Protein AF-A0A2V8T6D3-F1 (afdb_monomer)

Structure (mmCIF, N/CA/C/O backbone):
data_AF-A0A2V8T6D3-F1
#
_entry.id   AF-A0A2V8T6D3-F1
#
loop_
_atom_site.group_PDB
_atom_site.id
_atom_site.type_symbol
_atom_site.label_atom_id
_atom_site.label_alt_id
_atom_site.label_comp_id
_atom_site.label_asym_id
_atom_site.label_entity_id
_atom_site.label_seq_id
_atom_site.pdbx_PDB_ins_code
_atom_site.Cartn_x
_atom_site.Cartn_y
_atom_site.Cartn_z
_atom_site.occupancy
_atom_site.B_iso_or_equiv
_atom_site.auth_seq_id
_atom_site.auth_comp_id
_atom_site.auth_asym_id
_atom_site.auth_atom_id
_atom_site.pdbx_PDB_model_num
ATOM 1 N N . PRO A 1 1 ? 21.127 -6.370 1.310 1.00 29.52 1 PRO A N 1
ATOM 2 C CA . PRO A 1 1 ? 20.924 -7.030 -0.003 1.00 29.52 1 PRO A CA 1
ATOM 3 C C . PRO A 1 1 ? 19.825 -6.309 -0.793 1.00 29.52 1 PRO A C 1
ATOM 5 O O . PRO A 1 1 ? 18.660 -6.384 -0.420 1.00 29.52 1 PRO A O 1
ATOM 8 N N . VAL A 1 2 ? 20.203 -5.552 -1.825 1.00 29.48 2 VAL A N 1
ATOM 9 C CA . VAL A 1 2 ? 19.238 -4.958 -2.761 1.00 29.48 2 VAL A CA 1
ATOM 10 C C . VAL A 1 2 ? 18.738 -6.100 -3.640 1.00 29.48 2 VAL A C 1
ATOM 12 O O . VAL A 1 2 ? 19.538 -6.748 -4.308 1.00 29.48 2 VAL A O 1
ATOM 15 N N . ALA A 1 3 ? 17.448 -6.420 -3.569 1.00 29.08 3 ALA A N 1
ATOM 16 C CA . ALA A 1 3 ? 16.859 -7.413 -4.454 1.00 29.08 3 ALA A CA 1
ATOM 17 C C . ALA A 1 3 ? 16.911 -6.871 -5.891 1.00 29.08 3 ALA A C 1
ATOM 19 O O . ALA A 1 3 ? 16.265 -5.870 -6.199 1.00 29.08 3 ALA A O 1
ATOM 20 N N . GLU A 1 4 ? 17.691 -7.504 -6.769 1.00 32.41 4 GLU A N 1
ATOM 21 C CA . GLU A 1 4 ? 17.620 -7.236 -8.205 1.00 32.41 4 GLU A CA 1
ATOM 22 C C . GLU A 1 4 ? 16.311 -7.820 -8.739 1.00 32.41 4 GLU A C 1
ATOM 24 O O . GLU A 1 4 ? 16.164 -9.020 -8.971 1.00 32.41 4 GLU A O 1
ATOM 29 N N . VAL A 1 5 ? 15.317 -6.954 -8.884 1.00 42.38 5 VAL A N 1
ATOM 30 C CA . VAL A 1 5 ? 14.036 -7.295 -9.488 1.00 42.38 5 VAL A CA 1
ATOM 31 C C . VAL A 1 5 ? 14.232 -7.435 -11.006 1.00 42.38 5 VAL A C 1
ATOM 33 O O . VAL A 1 5 ? 14.592 -6.447 -11.649 1.00 42.38 5 VAL A O 1
ATOM 36 N N . PRO A 1 6 ? 13.955 -8.597 -11.637 1.00 50.50 6 PRO A N 1
ATOM 37 C CA . PRO A 1 6 ? 13.854 -8.691 -13.090 1.00 50.50 6 PRO A CA 1
ATOM 38 C C . PRO A 1 6 ? 12.838 -7.687 -13.648 1.00 50.50 6 PRO A C 1
ATOM 40 O O . PRO A 1 6 ? 11.619 -7.859 -13.591 1.00 50.50 6 PRO A O 1
ATOM 43 N N . ALA A 1 7 ? 13.383 -6.631 -14.235 1.00 54.69 7 ALA A N 1
ATOM 44 C CA . ALA A 1 7 ? 12.675 -5.455 -14.712 1.00 54.69 7 ALA A CA 1
ATOM 45 C C . ALA A 1 7 ? 11.700 -5.698 -15.878 1.00 54.69 7 ALA A C 1
ATOM 47 O O . ALA A 1 7 ? 10.865 -4.843 -16.173 1.00 54.69 7 ALA A O 1
ATOM 48 N N . SER A 1 8 ? 11.748 -6.872 -16.514 1.00 61.44 8 SER A N 1
ATOM 49 C CA . SER A 1 8 ? 10.799 -7.259 -17.568 1.00 61.44 8 SER A CA 1
ATOM 50 C C . SER A 1 8 ? 9.347 -7.337 -17.083 1.00 61.44 8 SER A C 1
ATOM 52 O O . SER A 1 8 ? 8.432 -7.386 -17.899 1.00 61.44 8 SER A O 1
ATOM 54 N N . LYS A 1 9 ? 9.116 -7.342 -15.763 1.00 72.00 9 LYS A N 1
ATOM 55 C CA . LYS A 1 9 ? 7.776 -7.279 -15.163 1.00 72.00 9 LYS A CA 1
ATOM 56 C C . LYS A 1 9 ? 7.204 -5.868 -15.065 1.00 72.00 9 LYS A C 1
ATOM 58 O O . LYS A 1 9 ? 5.989 -5.740 -14.954 1.00 72.00 9 LYS A O 1
ATOM 63 N N . PHE A 1 10 ? 8.049 -4.841 -15.099 1.00 83.19 10 PHE A N 1
ATOM 64 C CA . PHE A 1 10 ? 7.633 -3.460 -14.869 1.00 83.19 10 PHE A CA 1
ATOM 65 C C . PHE A 1 10 ? 7.746 -2.578 -16.103 1.00 83.19 10 PHE A C 1
ATOM 67 O O . PHE A 1 10 ? 6.985 -1.623 -16.229 1.00 83.19 10 PHE A O 1
ATOM 74 N N . PHE A 1 11 ? 8.670 -2.882 -17.013 1.00 88.00 11 PHE A N 1
ATOM 75 C CA . PHE A 1 11 ? 8.879 -2.086 -18.213 1.00 88.00 11 PHE A CA 1
ATOM 76 C C . PHE A 1 11 ? 8.341 -2.801 -19.446 1.00 88.00 11 PHE A C 1
ATOM 78 O O . PHE A 1 11 ? 8.673 -3.957 -19.706 1.00 88.00 11 PHE A O 1
ATOM 85 N N . VAL A 1 12 ? 7.543 -2.081 -20.230 1.00 89.56 12 VAL A N 1
ATOM 86 C CA . VAL A 1 12 ? 7.048 -2.525 -21.535 1.00 89.56 12 VAL A CA 1
ATOM 87 C C . VAL A 1 12 ? 7.575 -1.575 -22.602 1.00 89.56 12 VAL A C 1
ATOM 89 O O . VAL A 1 12 ? 7.513 -0.354 -22.443 1.00 89.56 12 VAL A O 1
ATOM 92 N N . LEU A 1 13 ? 8.110 -2.142 -23.680 1.00 90.94 13 LEU A N 1
ATOM 93 C CA . LEU A 1 13 ? 8.693 -1.404 -24.793 1.00 90.94 13 LEU A CA 1
ATOM 94 C C . LEU A 1 13 ? 7.698 -1.333 -25.954 1.00 90.94 13 LEU A C 1
ATOM 96 O O . LEU A 1 13 ? 7.011 -2.307 -26.254 1.00 90.94 13 LEU A O 1
ATOM 100 N N . PHE A 1 14 ? 7.640 -0.184 -26.615 1.00 93.19 14 PHE A N 1
ATOM 101 C CA . PHE A 1 14 ? 6.788 0.067 -27.769 1.00 93.19 14 PHE A CA 1
ATOM 102 C C . PHE A 1 14 ? 7.591 0.724 -28.891 1.00 93.19 14 PHE A C 1
ATOM 104 O O . PHE A 1 14 ? 8.437 1.584 -28.639 1.00 93.19 14 PHE A O 1
ATOM 111 N N . LEU A 1 15 ? 7.277 0.360 -30.130 1.00 93.06 15 LEU A N 1
ATOM 112 C CA . LEU A 1 15 ? 7.608 1.143 -31.314 1.00 93.06 15 LEU A CA 1
ATOM 113 C C . LEU A 1 15 ? 6.609 2.290 -31.439 1.00 93.06 15 LEU A C 1
ATOM 115 O O . LEU A 1 15 ? 5.403 2.077 -31.299 1.00 93.06 15 LEU A O 1
ATOM 119 N N . VAL A 1 16 ? 7.119 3.491 -31.706 1.00 94.38 16 VAL A N 1
ATOM 120 C CA . VAL A 1 16 ? 6.291 4.643 -32.065 1.00 94.38 16 VAL A CA 1
ATOM 121 C C . VAL A 1 16 ? 6.187 4.684 -33.584 1.00 94.38 16 VAL A C 1
ATOM 123 O O . VAL A 1 16 ? 7.193 4.848 -34.280 1.00 94.38 16 VAL A O 1
ATOM 126 N N . ASN A 1 17 ? 4.975 4.486 -34.089 1.00 91.81 17 ASN A N 1
ATOM 127 C CA . ASN A 1 17 ? 4.677 4.545 -35.514 1.00 91.81 17 ASN A CA 1
ATOM 128 C C . ASN A 1 17 ? 4.583 6.005 -35.990 1.00 91.81 17 ASN A C 1
ATOM 130 O O . ASN A 1 17 ? 4.495 6.937 -35.189 1.00 91.81 17 ASN A O 1
ATOM 134 N N . SER A 1 18 ? 4.585 6.221 -37.307 1.00 91.31 18 SER A N 1
ATOM 135 C CA . SER A 1 18 ? 4.494 7.566 -37.901 1.00 91.31 18 SER A CA 1
ATOM 136 C C . SER A 1 18 ? 3.198 8.305 -37.549 1.00 91.31 18 SER A C 1
ATOM 138 O O . SER A 1 18 ? 3.190 9.532 -37.495 1.00 91.31 18 SER A O 1
ATOM 140 N N . ASP A 1 19 ? 2.125 7.568 -37.264 1.00 93.56 19 ASP A N 1
ATOM 141 C CA . ASP A 1 19 ? 0.825 8.074 -36.810 1.00 93.56 19 ASP A CA 1
ATOM 142 C C . ASP A 1 19 ? 0.744 8.283 -35.283 1.00 93.56 19 ASP A C 1
ATOM 144 O O . ASP A 1 19 ? -0.336 8.530 -34.753 1.00 93.56 19 ASP A O 1
ATOM 148 N N . GLN A 1 20 ? 1.876 8.182 -34.572 1.00 92.75 20 GLN A N 1
ATOM 149 C CA . GLN A 1 20 ? 1.988 8.236 -33.106 1.00 92.75 20 GLN A CA 1
ATOM 150 C C . GLN A 1 20 ? 1.331 7.062 -32.363 1.00 92.75 20 GLN A C 1
ATOM 152 O O . GLN A 1 20 ? 1.301 7.054 -31.128 1.00 92.75 20 GLN A O 1
ATOM 157 N N . SER A 1 21 ? 0.836 6.041 -33.068 1.00 95.38 21 SER A N 1
ATOM 158 C CA . SER A 1 21 ? 0.361 4.822 -32.418 1.00 95.38 21 SER A CA 1
ATOM 159 C C . SER A 1 21 ? 1.527 4.016 -31.834 1.00 95.38 21 SER A C 1
ATOM 161 O O . SER A 1 21 ? 2.678 4.113 -32.273 1.00 95.38 21 SER A O 1
ATOM 163 N N . LEU A 1 22 ? 1.226 3.222 -30.804 1.00 93.75 22 LEU A N 1
ATOM 164 C CA . LEU A 1 22 ? 2.207 2.406 -30.097 1.00 93.75 22 LEU A CA 1
ATOM 165 C C . LEU A 1 22 ? 2.011 0.929 -30.431 1.00 93.75 22 LEU A C 1
ATOM 167 O O . LEU A 1 22 ? 0.984 0.346 -30.083 1.00 93.75 22 LEU A O 1
ATOM 171 N N . ALA A 1 23 ? 3.022 0.309 -31.037 1.00 93.12 23 ALA A N 1
ATOM 172 C CA . ALA A 1 23 ? 3.058 -1.133 -31.270 1.00 93.12 23 ALA A CA 1
ATOM 173 C C . ALA A 1 23 ? 3.965 -1.810 -30.234 1.00 93.12 23 ALA A C 1
ATOM 175 O O . ALA A 1 23 ? 5.127 -1.437 -30.086 1.00 93.12 23 ALA A O 1
ATOM 176 N N . GLY A 1 24 ? 3.443 -2.789 -29.491 1.00 89.25 24 GLY A N 1
ATOM 177 C CA . GLY A 1 24 ? 4.208 -3.486 -28.452 1.00 89.25 24 GLY A CA 1
ATOM 178 C C . GLY A 1 24 ? 5.412 -4.235 -29.025 1.00 89.25 24 GLY A C 1
ATOM 179 O O . GLY A 1 24 ? 5.282 -4.959 -30.011 1.00 89.25 24 GLY A O 1
ATOM 180 N N . LEU A 1 25 ? 6.576 -4.080 -28.393 1.00 88.44 25 LEU A N 1
ATOM 181 C CA . LEU A 1 25 ? 7.805 -4.775 -28.756 1.00 88.44 25 LEU A CA 1
ATOM 182 C C . LEU A 1 25 ? 8.154 -5.810 -27.684 1.00 88.44 25 LEU A C 1
ATOM 184 O O . LEU A 1 25 ? 8.465 -5.471 -26.541 1.00 88.44 25 LEU A O 1
ATOM 188 N N . ASN A 1 26 ? 8.114 -7.084 -28.065 1.00 86.62 26 ASN A N 1
ATOM 189 C CA . ASN A 1 26 ? 8.476 -8.182 -27.175 1.00 86.62 26 ASN A CA 1
ATOM 190 C C . ASN A 1 26 ? 9.998 -8.283 -27.010 1.00 86.62 26 ASN A C 1
ATOM 192 O O . ASN A 1 26 ? 10.766 -7.977 -27.924 1.00 86.62 26 ASN A O 1
ATOM 196 N N . ILE A 1 27 ? 10.442 -8.777 -25.854 1.00 84.75 27 ILE A N 1
ATOM 197 C CA . ILE A 1 27 ? 11.856 -9.090 -25.626 1.00 84.75 27 ILE A CA 1
ATOM 198 C C . ILE A 1 27 ? 12.308 -10.131 -26.657 1.00 84.75 27 ILE A C 1
ATOM 200 O O . ILE A 1 27 ? 11.645 -11.147 -26.854 1.00 84.75 27 ILE A O 1
ATOM 204 N N . GLY A 1 28 ? 13.442 -9.867 -27.308 1.00 85.19 28 GLY A N 1
ATOM 205 C CA . GLY A 1 28 ? 13.984 -10.715 -28.372 1.00 85.19 28 GLY A CA 1
ATOM 206 C C . GLY A 1 28 ? 13.451 -10.401 -29.772 1.00 85.19 28 GLY A C 1
ATOM 207 O O . GLY A 1 28 ? 13.916 -11.012 -30.731 1.00 85.19 28 GLY A O 1
ATOM 208 N N . ALA A 1 29 ? 12.527 -9.446 -29.921 1.00 86.50 29 ALA A N 1
ATOM 209 C CA . ALA A 1 29 ? 12.115 -8.972 -31.237 1.00 86.50 29 ALA A CA 1
ATOM 210 C C . ALA A 1 29 ? 13.297 -8.341 -31.992 1.00 86.50 29 ALA A C 1
ATOM 212 O O . ALA A 1 29 ? 14.102 -7.605 -31.417 1.00 86.50 29 ALA A O 1
ATOM 213 N N . MET A 1 30 ? 13.378 -8.619 -33.294 1.00 87.56 30 MET A N 1
ATOM 214 C CA . MET A 1 30 ? 14.395 -8.049 -34.172 1.00 87.56 30 MET A CA 1
ATOM 215 C C . MET A 1 30 ? 13.849 -6.792 -34.848 1.00 87.56 30 MET A C 1
ATOM 217 O O . MET A 1 30 ? 12.795 -6.829 -35.479 1.00 87.56 30 MET A O 1
ATOM 221 N N . LEU A 1 31 ? 14.586 -5.689 -34.728 1.00 87.56 31 LEU A N 1
ATOM 222 C CA . LEU A 1 31 ? 14.315 -4.443 -35.435 1.00 87.56 31 LEU A CA 1
ATOM 223 C C . LEU A 1 31 ? 15.386 -4.249 -36.511 1.00 87.56 31 LEU A C 1
ATOM 225 O O . LEU A 1 31 ? 16.578 -4.263 -36.207 1.00 87.56 31 LEU A O 1
ATOM 229 N N . THR A 1 32 ? 14.968 -4.060 -37.759 1.00 88.12 32 THR A N 1
ATOM 230 C CA . THR A 1 32 ? 15.874 -3.776 -38.878 1.00 88.12 32 THR A CA 1
ATOM 231 C C . THR A 1 32 ? 15.783 -2.300 -39.238 1.00 88.12 32 THR A C 1
ATOM 233 O O . THR A 1 32 ? 14.700 -1.807 -39.541 1.00 88.12 32 THR A O 1
ATOM 236 N N . LEU A 1 33 ? 16.923 -1.609 -39.217 1.00 85.81 33 LEU A N 1
ATOM 237 C CA . LEU A 1 33 ? 17.047 -0.204 -39.600 1.00 85.81 33 LEU A CA 1
ATOM 238 C C . LEU A 1 33 ? 17.999 -0.098 -40.785 1.0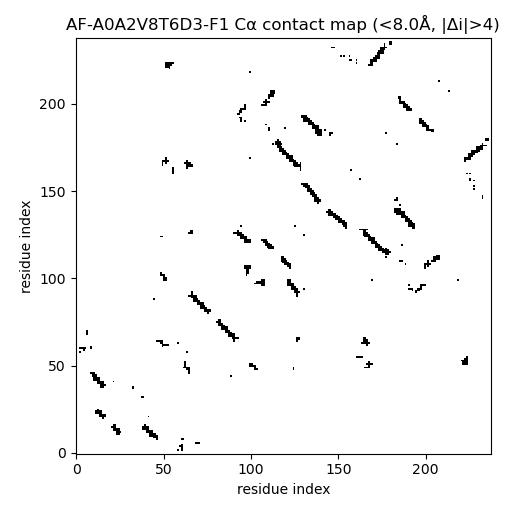0 85.81 33 LEU A C 1
ATOM 240 O O . LEU A 1 33 ? 19.089 -0.673 -40.756 1.00 85.81 33 LEU A O 1
ATOM 244 N N . GLN A 1 34 ? 17.591 0.628 -41.821 1.00 88.75 34 GLN A N 1
ATOM 245 C CA . GLN A 1 34 ? 18.486 0.954 -42.928 1.00 88.75 34 GLN A CA 1
ATOM 246 C C . GLN A 1 34 ? 19.514 2.013 -42.497 1.00 88.75 34 GLN A C 1
ATOM 248 O O . GLN A 1 34 ? 19.257 2.771 -41.556 1.00 88.75 34 GLN A O 1
ATOM 253 N N . PRO A 1 35 ? 20.673 2.113 -43.173 1.00 86.94 35 PRO A N 1
ATOM 254 C CA . PRO A 1 35 ? 21.625 3.189 -42.917 1.00 86.94 35 PRO A CA 1
ATOM 255 C C . PRO A 1 35 ? 20.948 4.567 -42.976 1.00 86.94 35 PRO A C 1
ATOM 257 O O . PRO A 1 35 ? 20.250 4.885 -43.935 1.00 86.94 35 PRO A O 1
ATOM 260 N N . GLY A 1 36 ? 21.134 5.376 -41.929 1.00 88.62 36 GLY A N 1
ATOM 261 C CA . GLY A 1 36 ? 20.518 6.703 -41.801 1.00 88.62 36 GLY A CA 1
ATOM 262 C C . GLY A 1 36 ? 19.068 6.710 -41.298 1.00 88.62 36 GLY A C 1
ATOM 263 O O . GLY A 1 36 ? 18.530 7.785 -41.041 1.00 88.62 36 GLY A O 1
ATOM 264 N N . GLN A 1 37 ? 18.438 5.548 -41.110 1.00 88.62 37 GLN A N 1
ATOM 265 C CA . GLN A 1 37 ? 17.098 5.457 -40.536 1.00 88.62 37 GLN A CA 1
ATOM 266 C C . GLN A 1 37 ? 17.146 5.575 -39.008 1.00 88.62 37 GLN A C 1
ATOM 268 O O . GLN A 1 37 ? 17.931 4.902 -38.339 1.00 88.62 37 GLN A O 1
ATOM 273 N N . ALA A 1 38 ? 16.252 6.390 -38.452 1.00 87.62 38 ALA A N 1
ATOM 274 C CA . ALA A 1 38 ? 16.005 6.469 -37.018 1.00 87.62 38 ALA A CA 1
ATOM 275 C C . ALA A 1 38 ? 14.681 5.779 -36.666 1.00 87.62 38 ALA A C 1
ATOM 277 O O . ALA A 1 38 ? 13.729 5.810 -37.446 1.00 87.62 38 ALA A O 1
ATOM 278 N N . GLN A 1 39 ? 14.614 5.194 -35.471 1.00 89.31 39 GLN A N 1
ATOM 279 C CA . GLN A 1 39 ? 13.382 4.654 -34.905 1.00 89.31 39 GLN A CA 1
ATOM 280 C C . GLN A 1 39 ? 13.168 5.226 -33.510 1.00 89.31 39 GLN A C 1
ATOM 282 O O . GLN A 1 39 ? 14.069 5.200 -32.673 1.00 89.31 39 GLN A O 1
ATOM 287 N N . ILE A 1 40 ? 11.954 5.709 -33.259 1.00 92.38 40 ILE A N 1
ATOM 288 C CA . ILE A 1 40 ? 11.540 6.171 -31.937 1.00 92.38 40 ILE A CA 1
ATOM 289 C C . ILE A 1 40 ? 10.937 4.989 -31.178 1.00 92.38 40 ILE A C 1
ATOM 291 O O . ILE A 1 40 ? 10.108 4.239 -31.705 1.00 92.38 40 ILE A O 1
ATOM 295 N N . LEU A 1 41 ? 11.367 4.834 -29.930 1.00 91.69 41 LEU A N 1
ATOM 296 C CA . LEU A 1 41 ? 10.873 3.833 -28.998 1.00 91.69 41 LEU A CA 1
ATOM 297 C C . LEU A 1 41 ? 10.269 4.527 -27.778 1.00 91.69 41 LEU A C 1
ATOM 299 O O . LEU A 1 41 ? 10.787 5.536 -27.307 1.00 91.69 41 LEU A O 1
ATOM 303 N N . CYS A 1 42 ? 9.189 3.961 -27.252 1.00 92.12 42 CYS A N 1
ATOM 304 C CA . CYS A 1 42 ? 8.556 4.400 -26.016 1.00 92.12 42 CYS A CA 1
ATOM 305 C C . CYS A 1 42 ? 8.674 3.287 -24.975 1.00 92.12 42 CYS A C 1
ATOM 307 O O . CYS A 1 42 ? 8.299 2.143 -25.230 1.00 92.12 42 CYS A O 1
ATOM 309 N N . VAL A 1 43 ? 9.181 3.625 -23.792 1.00 91.44 43 VAL A N 1
ATOM 310 C CA . VAL A 1 43 ? 9.227 2.719 -22.642 1.00 91.44 43 VAL A CA 1
ATOM 311 C C . VAL A 1 43 ? 8.160 3.166 -21.658 1.00 91.44 43 VAL A C 1
ATOM 313 O O . VAL A 1 43 ? 8.144 4.327 -21.254 1.00 91.44 43 VAL A O 1
ATOM 316 N N . LYS A 1 44 ? 7.279 2.253 -21.251 1.00 91.75 44 LYS A N 1
ATOM 317 C CA . LYS A 1 44 ? 6.297 2.505 -20.192 1.00 91.75 44 LYS A CA 1
ATOM 318 C C . LYS A 1 44 ? 6.647 1.700 -18.954 1.00 91.75 44 LYS A C 1
ATOM 320 O O . LYS A 1 44 ? 6.907 0.504 -19.053 1.00 91.75 44 LYS A O 1
ATOM 325 N N . PHE A 1 45 ? 6.606 2.361 -17.804 1.00 91.19 45 PHE A N 1
ATOM 326 C CA . PHE A 1 45 ? 6.654 1.718 -16.499 1.00 91.19 45 PHE A CA 1
ATOM 327 C C . PHE A 1 45 ? 5.222 1.455 -16.021 1.00 91.19 45 PHE A C 1
ATOM 329 O O . PHE A 1 45 ? 4.419 2.379 -15.919 1.00 91.19 45 PHE A O 1
ATOM 336 N N . GLY A 1 46 ? 4.897 0.189 -15.780 1.00 86.81 46 GLY A N 1
ATOM 337 C CA . GLY A 1 46 ? 3.582 -0.277 -15.355 1.00 86.81 46 GLY A CA 1
ATOM 338 C C . GLY A 1 46 ? 3.723 -1.295 -14.236 1.00 86.81 46 GLY A C 1
ATOM 339 O O . GLY A 1 46 ? 3.555 -2.492 -14.457 1.00 86.81 46 GLY A O 1
ATOM 340 N N . ALA A 1 47 ? 4.070 -0.821 -13.043 1.00 86.25 47 ALA A N 1
ATOM 341 C CA . ALA A 1 47 ? 4.150 -1.670 -11.867 1.00 86.25 47 ALA A CA 1
ATOM 342 C C . ALA A 1 47 ? 2.793 -1.817 -11.171 1.00 86.25 47 ALA A C 1
ATOM 344 O O . ALA A 1 47 ? 1.922 -0.952 -11.255 1.00 86.25 47 ALA A O 1
ATOM 345 N N . LEU A 1 48 ? 2.623 -2.941 -10.481 1.00 89.69 48 LEU A N 1
ATOM 346 C CA . LEU A 1 48 ? 1.450 -3.234 -9.669 1.00 89.69 48 LEU A CA 1
ATOM 347 C C . LEU A 1 48 ? 1.869 -3.229 -8.208 1.00 89.69 48 LEU A C 1
ATOM 349 O O . LEU A 1 48 ? 2.907 -3.803 -7.882 1.00 89.69 48 LEU A O 1
ATOM 353 N N . ILE A 1 49 ? 1.040 -2.638 -7.350 1.00 93.56 49 ILE A N 1
ATOM 354 C CA . ILE A 1 49 ? 1.214 -2.752 -5.903 1.00 93.56 49 ILE A CA 1
ATOM 355 C C . ILE A 1 49 ? 1.203 -4.247 -5.531 1.00 93.56 49 ILE A C 1
ATOM 357 O O . ILE A 1 49 ? 0.264 -4.954 -5.928 1.00 93.56 49 ILE A O 1
ATOM 361 N N . PRO A 1 50 ? 2.241 -4.748 -4.839 1.00 93.19 50 PRO A N 1
ATOM 362 C CA . PRO A 1 50 ? 2.323 -6.148 -4.453 1.00 93.19 50 PRO A CA 1
ATOM 363 C C . PRO A 1 50 ? 1.242 -6.501 -3.430 1.00 93.19 50 PRO A C 1
ATOM 365 O O . PRO A 1 50 ? 0.756 -5.662 -2.678 1.00 93.19 50 PRO A O 1
ATOM 368 N N . GLY A 1 51 ? 0.837 -7.770 -3.420 1.00 92.62 51 GLY A N 1
ATOM 369 C CA . GLY A 1 51 ? -0.002 -8.302 -2.350 1.00 92.62 51 GLY A CA 1
ATOM 370 C C . GLY A 1 51 ? 0.809 -8.585 -1.087 1.00 92.62 51 GLY A C 1
ATOM 371 O O . GLY A 1 51 ? 2.031 -8.448 -1.061 1.00 92.62 51 GLY A O 1
ATOM 372 N N . LEU A 1 52 ? 0.128 -9.054 -0.045 1.00 94.00 52 LEU A N 1
ATOM 373 C CA . LEU A 1 52 ? 0.791 -9.594 1.138 1.00 94.00 52 LEU A CA 1
ATOM 374 C C . LEU A 1 52 ? 1.519 -10.907 0.787 1.00 94.00 52 LEU A C 1
ATOM 376 O O . LEU A 1 52 ? 0.957 -11.762 0.098 1.00 94.00 52 LEU A O 1
ATOM 380 N N . THR A 1 53 ? 2.770 -11.059 1.238 1.00 88.62 53 THR A N 1
ATOM 381 C CA . THR A 1 53 ? 3.632 -12.199 0.850 1.00 88.62 53 THR A CA 1
ATOM 382 C C . THR A 1 53 ? 3.956 -13.156 2.000 1.00 88.62 53 THR A C 1
ATOM 384 O O . THR A 1 53 ? 4.428 -14.263 1.751 1.00 88.62 53 THR A O 1
ATOM 387 N N . GLY A 1 54 ? 3.733 -12.745 3.254 1.00 88.00 54 GLY A N 1
ATOM 388 C CA . GLY A 1 54 ? 3.974 -13.561 4.455 1.00 88.00 54 GLY A CA 1
ATOM 389 C C . GLY A 1 54 ? 5.445 -13.854 4.779 1.00 88.00 54 GLY A C 1
ATOM 390 O O . GLY A 1 54 ? 5.724 -14.602 5.709 1.00 88.00 54 GLY A O 1
ATOM 391 N N . LYS A 1 55 ? 6.394 -13.287 4.029 1.00 88.50 55 LYS A N 1
ATOM 392 C CA . LYS A 1 55 ? 7.842 -13.506 4.184 1.00 88.50 55 LYS A CA 1
ATOM 393 C C . LYS A 1 55 ? 8.587 -12.183 4.062 1.00 88.50 55 LYS A C 1
ATOM 395 O O . LYS A 1 55 ? 8.109 -11.290 3.380 1.00 88.50 55 LYS A O 1
ATOM 400 N N . THR A 1 56 ? 9.772 -12.071 4.651 1.00 90.44 56 THR A N 1
ATOM 401 C CA . THR A 1 56 ? 10.636 -10.874 4.543 1.00 90.44 56 THR A CA 1
ATOM 402 C C . THR A 1 56 ? 11.974 -11.149 3.861 1.00 90.44 56 THR A C 1
ATOM 404 O O . THR A 1 56 ? 12.735 -10.239 3.549 1.00 90.44 56 THR A O 1
ATOM 407 N N . THR A 1 57 ? 12.251 -12.416 3.558 1.00 90.00 57 THR A N 1
ATOM 408 C CA . THR A 1 57 ? 13.433 -12.871 2.821 1.00 90.00 57 THR A CA 1
ATOM 409 C C . THR A 1 57 ? 13.008 -13.756 1.651 1.00 90.00 57 THR A C 1
ATOM 411 O O . THR A 1 57 ? 11.866 -14.217 1.587 1.00 90.00 57 THR A O 1
ATOM 414 N N . GLY A 1 58 ? 13.900 -13.956 0.674 1.00 89.12 58 GLY A N 1
ATOM 415 C CA . GLY A 1 58 ? 13.570 -14.725 -0.535 1.00 89.12 58 GLY A CA 1
ATOM 416 C C . GLY A 1 58 ? 12.400 -14.121 -1.325 1.00 89.12 58 GLY A C 1
ATOM 417 O O . GLY A 1 58 ? 11.561 -14.850 -1.864 1.00 89.12 58 GLY A O 1
ATOM 418 N N . LEU A 1 59 ? 12.294 -12.789 -1.328 1.00 88.81 59 LEU A N 1
ATOM 419 C CA . LEU A 1 59 ? 11.253 -12.047 -2.034 1.00 88.81 59 LEU A CA 1
ATOM 420 C C . LEU A 1 59 ? 11.489 -12.129 -3.542 1.00 88.81 59 LEU A C 1
ATOM 422 O O . LEU A 1 59 ? 12.605 -11.933 -4.023 1.00 88.81 59 LEU A O 1
ATOM 426 N N . ALA A 1 60 ? 10.429 -12.430 -4.286 1.00 87.12 60 ALA A N 1
ATOM 427 C CA . ALA A 1 60 ? 10.437 -12.308 -5.731 1.00 87.12 60 ALA A CA 1
ATOM 428 C C . ALA A 1 60 ? 10.267 -10.838 -6.140 1.00 87.12 60 ALA A C 1
ATOM 430 O O . ALA A 1 60 ? 9.771 -10.011 -5.382 1.00 87.12 60 ALA A O 1
ATOM 431 N N . ALA A 1 61 ? 10.588 -10.534 -7.394 1.00 81.50 61 ALA A N 1
ATOM 432 C CA . ALA A 1 61 ? 10.296 -9.243 -8.018 1.00 81.50 61 ALA A CA 1
ATOM 433 C C . ALA A 1 61 ? 8.852 -8.761 -7.843 1.00 81.50 61 ALA A C 1
ATOM 435 O O . ALA A 1 61 ? 8.600 -7.572 -7.734 1.00 81.50 61 ALA A O 1
ATOM 436 N N . SER A 1 62 ? 7.900 -9.692 -7.874 1.00 85.12 62 SER A N 1
ATOM 437 C CA . SER A 1 62 ? 6.472 -9.405 -7.733 1.00 85.12 62 SER A CA 1
ATOM 438 C C . SER A 1 62 ? 6.041 -9.132 -6.295 1.00 85.12 62 SER A C 1
ATOM 440 O O . SER A 1 62 ? 4.896 -8.748 -6.083 1.00 85.12 62 SER A O 1
ATOM 442 N N . ASP A 1 63 ? 6.923 -9.381 -5.327 1.00 90.69 63 ASP A N 1
ATOM 443 C CA . ASP A 1 63 ? 6.633 -9.296 -3.897 1.00 90.69 63 ASP A CA 1
ATOM 444 C C . ASP A 1 63 ? 6.988 -7.910 -3.330 1.00 90.69 63 ASP A C 1
ATOM 446 O O . ASP A 1 63 ? 6.627 -7.604 -2.195 1.00 90.69 63 ASP A O 1
ATOM 450 N N . VAL A 1 64 ? 7.702 -7.083 -4.107 1.00 92.44 64 VAL A N 1
ATOM 451 C CA . VAL A 1 64 ? 8.168 -5.750 -3.712 1.00 92.44 64 VAL A CA 1
ATOM 452 C C . VAL A 1 64 ? 8.066 -4.752 -4.862 1.00 92.44 64 VAL A C 1
ATOM 454 O O . VAL A 1 64 ? 8.349 -5.072 -6.015 1.00 92.44 64 VAL A O 1
ATOM 457 N N . LEU A 1 65 ? 7.709 -3.515 -4.536 1.00 94.25 65 LEU A N 1
ATOM 458 C CA . LEU A 1 65 ? 7.714 -2.381 -5.449 1.00 94.25 65 LEU A CA 1
ATOM 459 C C . LEU A 1 65 ? 8.336 -1.159 -4.752 1.00 94.25 65 LEU A C 1
ATOM 461 O O . LEU A 1 65 ? 7.607 -0.355 -4.171 1.00 94.25 65 LEU A O 1
ATOM 465 N N . PRO A 1 66 ? 9.676 -1.047 -4.735 1.00 94.19 66 PRO A N 1
ATOM 466 C CA . PRO A 1 66 ? 10.353 0.059 -4.065 1.00 94.19 66 PRO A CA 1
ATOM 467 C C . PRO A 1 66 ? 10.092 1.399 -4.768 1.00 94.19 66 PRO A C 1
ATOM 469 O O . PRO A 1 66 ? 9.734 1.440 -5.947 1.00 94.19 66 PRO A O 1
ATOM 472 N N . ASP A 1 67 ? 10.340 2.494 -4.051 1.00 93.69 67 ASP A N 1
ATOM 473 C CA . ASP A 1 67 ? 10.232 3.885 -4.517 1.00 93.69 67 ASP A CA 1
ATOM 474 C C . ASP A 1 67 ? 11.046 4.163 -5.793 1.00 93.69 67 ASP A C 1
ATOM 476 O O . ASP A 1 67 ? 10.669 4.987 -6.632 1.00 93.69 67 ASP A O 1
ATOM 480 N N . THR A 1 68 ? 12.146 3.430 -5.969 1.00 92.69 68 THR A N 1
ATOM 481 C CA . THR A 1 68 ? 13.024 3.519 -7.130 1.00 92.69 68 THR A CA 1
ATOM 482 C C . THR A 1 68 ? 13.251 2.144 -7.753 1.00 92.69 68 THR A C 1
ATOM 484 O O . THR A 1 68 ? 13.737 1.223 -7.099 1.00 92.69 68 THR A O 1
ATOM 487 N N . VAL A 1 69 ? 12.975 2.023 -9.055 1.00 90.62 69 VAL A N 1
ATOM 488 C CA . VAL A 1 69 ? 13.243 0.811 -9.842 1.00 90.62 69 VAL A CA 1
ATOM 489 C C . VAL A 1 69 ? 14.212 1.143 -10.971 1.00 90.62 69 VAL A C 1
ATOM 491 O O . VAL A 1 69 ? 13.911 1.966 -11.840 1.00 90.62 69 VAL A O 1
ATOM 494 N N . THR A 1 70 ? 15.367 0.480 -10.986 1.00 90.00 70 THR A N 1
ATOM 495 C CA . THR A 1 70 ? 16.368 0.612 -12.050 1.00 90.00 70 THR A CA 1
ATOM 496 C C . THR A 1 70 ? 16.369 -0.603 -12.971 1.00 90.00 70 THR A C 1
ATOM 498 O O . THR A 1 70 ? 16.048 -1.724 -12.577 1.00 90.00 70 THR A O 1
ATOM 501 N N . SER A 1 71 ? 16.697 -0.378 -14.241 1.00 89.56 71 SER A N 1
ATOM 502 C CA . SER A 1 71 ? 16.846 -1.434 -15.243 1.00 89.56 71 SER A CA 1
ATOM 503 C C . SER A 1 71 ? 17.788 -1.001 -16.363 1.00 89.56 71 SER A C 1
ATOM 505 O O . SER A 1 71 ? 18.227 0.144 -16.398 1.00 89.56 71 SER A O 1
ATOM 507 N N . THR A 1 72 ? 18.068 -1.902 -17.302 1.00 90.44 72 THR A N 1
ATOM 508 C CA . THR A 1 72 ? 18.825 -1.619 -18.519 1.00 90.44 72 THR A CA 1
ATOM 509 C C . THR A 1 72 ? 18.160 -2.311 -19.703 1.00 90.44 72 THR A C 1
ATOM 511 O O . THR A 1 72 ? 18.006 -3.533 -19.711 1.00 90.44 72 THR A O 1
ATOM 514 N N . ILE A 1 73 ? 17.814 -1.550 -20.743 1.00 89.31 73 ILE A N 1
ATOM 515 C CA . ILE A 1 73 ? 17.472 -2.122 -22.049 1.00 89.31 73 ILE A CA 1
ATOM 516 C C . ILE A 1 73 ? 18.771 -2.423 -22.784 1.00 89.31 73 ILE A C 1
ATOM 518 O O . ILE A 1 73 ? 19.635 -1.558 -22.908 1.00 89.31 73 ILE A O 1
ATOM 522 N N . THR A 1 74 ? 18.893 -3.646 -23.293 1.00 91.69 74 THR A N 1
ATOM 523 C CA . THR A 1 74 ? 20.027 -4.062 -24.122 1.00 91.69 74 THR A CA 1
ATOM 524 C C . THR A 1 74 ? 19.560 -4.296 -25.551 1.00 91.69 74 THR A C 1
ATOM 526 O O . THR A 1 74 ? 18.831 -5.255 -25.807 1.00 91.69 74 THR A O 1
ATOM 529 N N . PHE A 1 75 ? 20.020 -3.471 -26.491 1.00 89.69 75 PHE A N 1
ATOM 530 C CA . PHE A 1 75 ? 19.887 -3.756 -27.917 1.00 89.69 75 PHE A CA 1
ATOM 531 C C . PHE A 1 75 ? 21.128 -4.499 -28.385 1.00 89.69 75 PHE A C 1
ATOM 533 O O . PHE A 1 75 ? 22.240 -3.966 -28.358 1.00 89.69 75 PHE A O 1
ATOM 540 N N . ARG A 1 76 ? 20.923 -5.745 -28.807 1.00 91.50 76 ARG A N 1
ATOM 541 C CA . ARG A 1 76 ? 21.971 -6.560 -29.416 1.00 91.50 76 ARG A CA 1
ATOM 542 C C . ARG A 1 76 ? 22.015 -6.267 -30.906 1.00 91.50 76 ARG A C 1
ATOM 544 O O . ARG A 1 76 ? 20.982 -6.307 -31.570 1.00 91.50 76 ARG A O 1
ATOM 551 N N . GLN A 1 77 ? 23.202 -5.964 -31.409 1.00 86.75 77 GLN A N 1
ATOM 552 C CA . GLN A 1 77 ? 23.432 -5.719 -32.828 1.00 86.75 77 GLN A CA 1
ATOM 553 C C . GLN A 1 77 ? 24.019 -6.977 -33.468 1.00 86.75 77 GLN A C 1
ATOM 555 O O . GLN A 1 77 ? 24.817 -7.672 -32.844 1.00 86.75 77 GLN A O 1
ATOM 560 N N . ASN A 1 78 ? 23.644 -7.263 -34.718 1.00 84.88 78 ASN A N 1
ATOM 561 C CA . ASN A 1 78 ? 24.205 -8.401 -35.460 1.00 84.88 78 ASN A CA 1
ATOM 562 C C . ASN A 1 78 ? 25.716 -8.238 -35.704 1.00 84.88 78 ASN A C 1
ATOM 564 O O . ASN A 1 78 ? 26.441 -9.225 -35.773 1.00 84.88 78 ASN A O 1
ATOM 568 N N . ALA A 1 79 ? 26.184 -6.994 -35.813 1.00 85.38 79 ALA A N 1
ATOM 569 C CA . ALA A 1 79 ? 27.590 -6.627 -35.853 1.00 85.38 79 ALA A CA 1
ATOM 570 C C . ALA A 1 79 ? 27.783 -5.347 -35.032 1.00 85.38 79 ALA A C 1
ATOM 572 O O . ALA A 1 79 ? 27.041 -4.388 -35.230 1.00 85.38 79 ALA A O 1
ATOM 573 N N . GLY A 1 80 ? 28.763 -5.334 -34.125 1.00 86.12 80 GLY A N 1
ATOM 574 C CA . GLY A 1 80 ? 29.059 -4.186 -33.262 1.00 86.12 80 GLY A CA 1
ATOM 575 C C . GLY A 1 80 ? 28.848 -4.456 -31.772 1.00 86.12 80 GLY A C 1
ATOM 576 O O . GLY A 1 80 ? 28.584 -5.581 -31.348 1.00 86.12 80 GLY A O 1
ATOM 577 N N . ALA A 1 81 ? 29.015 -3.407 -30.966 1.00 92.19 81 ALA A N 1
ATOM 578 C CA . ALA A 1 81 ? 28.796 -3.461 -29.526 1.00 92.19 81 ALA A CA 1
ATOM 579 C C . ALA A 1 81 ? 27.301 -3.349 -29.188 1.00 92.19 81 ALA A C 1
ATOM 581 O O . ALA A 1 81 ? 26.525 -2.714 -29.903 1.00 92.19 81 ALA A O 1
ATOM 582 N N . ASN A 1 82 ? 26.899 -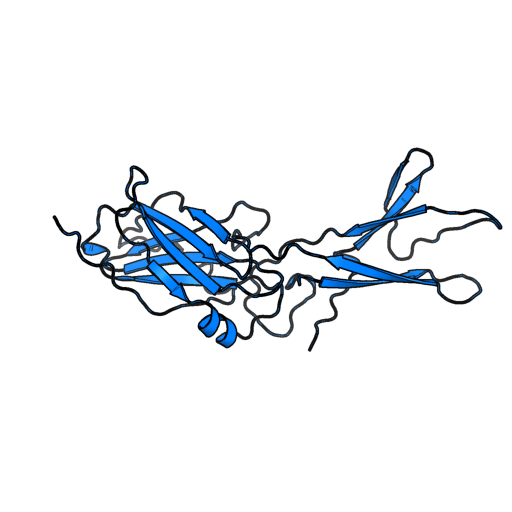3.931 -28.059 1.00 92.00 82 ASN A N 1
ATOM 583 C CA . ASN A 1 82 ? 25.542 -3.756 -27.550 1.00 92.00 82 ASN A CA 1
ATOM 584 C C . ASN A 1 82 ? 25.289 -2.290 -27.182 1.00 92.00 82 ASN A C 1
ATOM 586 O O . ASN A 1 82 ? 26.141 -1.642 -26.573 1.00 92.00 82 ASN A O 1
ATOM 590 N N . ILE A 1 83 ? 24.081 -1.803 -27.467 1.00 89.75 83 ILE A N 1
ATOM 591 C CA . ILE A 1 83 ? 23.608 -0.524 -26.931 1.00 89.75 83 ILE A CA 1
ATOM 592 C C . ILE A 1 83 ? 22.910 -0.811 -25.604 1.00 89.75 83 ILE A C 1
ATOM 594 O O . ILE A 1 83 ? 21.963 -1.599 -25.555 1.00 89.75 83 ILE A O 1
ATOM 598 N N . LEU A 1 84 ? 23.371 -0.157 -24.541 1.00 92.25 84 LEU A N 1
ATOM 599 C CA . LEU A 1 84 ? 22.793 -0.244 -23.204 1.00 92.25 84 LEU A CA 1
ATOM 600 C C . LEU A 1 84 ? 22.110 1.081 -22.867 1.00 92.25 84 LEU A C 1
ATOM 602 O O . LEU A 1 84 ? 22.759 2.124 -22.867 1.00 92.25 84 LEU A O 1
ATOM 606 N N . ILE A 1 85 ? 20.813 1.038 -22.571 1.00 90.50 85 ILE A N 1
ATOM 607 C CA . ILE A 1 85 ? 20.042 2.209 -22.142 1.00 90.50 85 ILE A CA 1
ATOM 608 C C . ILE A 1 85 ? 19.597 1.985 -20.695 1.00 90.50 85 ILE A C 1
ATOM 610 O O . ILE A 1 85 ? 18.734 1.130 -20.471 1.00 90.50 85 ILE A O 1
ATOM 614 N N . PRO A 1 86 ? 20.160 2.709 -19.709 1.00 92.12 86 PRO A N 1
ATOM 615 C CA . PRO A 1 86 ? 19.692 2.623 -18.334 1.00 92.12 86 PRO A CA 1
ATOM 616 C C . PRO A 1 86 ? 18.284 3.215 -18.225 1.00 92.12 86 PRO A C 1
ATOM 618 O O . PRO A 1 86 ? 17.971 4.250 -18.814 1.00 92.12 86 PRO A O 1
ATOM 621 N N . LEU A 1 87 ? 17.439 2.555 -17.447 1.00 91.50 87 LEU A N 1
ATOM 622 C CA . LEU A 1 87 ? 16.094 2.987 -17.113 1.00 91.50 87 LEU A CA 1
ATOM 623 C C . LEU A 1 87 ? 16.014 3.282 -15.622 1.00 91.50 87 LEU A C 1
ATOM 625 O O . LEU A 1 87 ? 16.526 2.528 -14.793 1.00 91.50 87 LEU A O 1
ATOM 629 N N . LEU A 1 88 ? 15.298 4.351 -15.301 1.00 92.12 88 LEU A N 1
ATOM 630 C CA . LEU A 1 88 ? 14.939 4.732 -13.948 1.00 92.12 88 LEU A CA 1
ATOM 631 C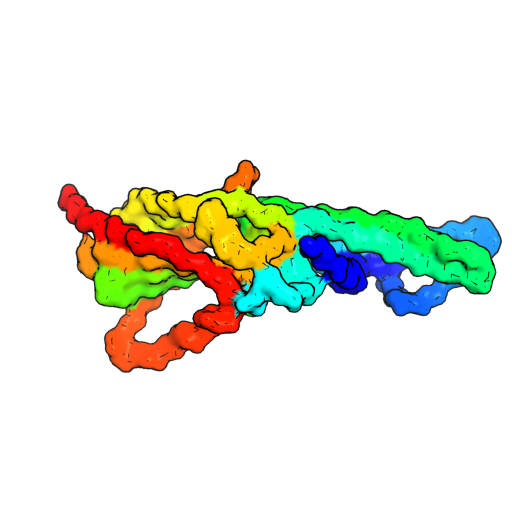 C . LEU A 1 88 ? 13.436 4.986 -13.917 1.00 92.12 88 LEU A C 1
ATOM 633 O O . LEU A 1 88 ? 12.937 5.836 -14.654 1.00 92.12 88 LEU A O 1
ATOM 637 N N . ALA A 1 89 ? 12.728 4.267 -13.057 1.00 91.62 89 ALA A N 1
ATOM 638 C CA . ALA A 1 89 ? 11.342 4.545 -12.727 1.00 91.62 89 ALA A CA 1
ATOM 639 C C . ALA A 1 89 ? 11.218 4.944 -11.258 1.00 91.62 89 ALA A C 1
ATOM 641 O O . ALA A 1 89 ? 11.971 4.466 -10.406 1.00 91.62 89 ALA A O 1
ATOM 642 N N . ARG A 1 90 ? 10.248 5.819 -10.986 1.00 92.56 90 ARG A N 1
ATOM 643 C CA . ARG A 1 90 ? 9.883 6.261 -9.642 1.00 92.56 90 ARG A CA 1
ATOM 644 C C . ARG A 1 90 ? 8.457 5.833 -9.341 1.00 92.56 90 ARG A C 1
ATOM 646 O O . ARG A 1 90 ? 7.578 5.972 -10.193 1.00 92.56 90 ARG A O 1
ATOM 653 N N . VAL A 1 91 ? 8.254 5.323 -8.139 1.00 92.00 91 VAL A N 1
ATOM 654 C CA . VAL A 1 91 ? 6.945 4.996 -7.577 1.00 92.00 91 VAL A CA 1
ATOM 655 C C . VAL A 1 91 ? 6.587 6.106 -6.594 1.00 92.00 91 VAL A C 1
ATOM 657 O O . VAL A 1 91 ? 7.467 6.669 -5.948 1.00 92.00 91 VAL A O 1
ATOM 660 N N . ALA A 1 92 ? 5.307 6.465 -6.519 1.00 91.06 92 ALA A N 1
ATOM 661 C CA . ALA A 1 92 ? 4.853 7.430 -5.524 1.00 91.06 92 ALA A CA 1
ATOM 662 C C . ALA A 1 92 ? 5.147 6.907 -4.105 1.00 91.06 92 ALA A C 1
ATOM 664 O O . ALA A 1 92 ? 4.970 5.718 -3.829 1.00 91.06 92 ALA A O 1
ATOM 665 N N . THR A 1 93 ? 5.610 7.796 -3.231 1.00 92.12 93 THR A N 1
ATOM 666 C CA . THR A 1 93 ? 5.982 7.494 -1.839 1.00 92.12 93 THR A CA 1
ATOM 667 C C . THR A 1 93 ? 4.796 7.510 -0.891 1.00 92.12 93 THR A C 1
ATOM 669 O O . THR A 1 93 ? 4.867 6.888 0.154 1.00 92.12 93 THR A O 1
ATOM 672 N N . GLY A 1 94 ? 3.692 8.154 -1.273 1.00 90.62 94 GLY A N 1
ATOM 673 C CA . GLY A 1 94 ? 2.519 8.229 -0.414 1.00 90.62 94 GLY A CA 1
ATOM 674 C C . GLY A 1 94 ? 1.966 6.850 -0.056 1.00 90.62 94 GLY A C 1
ATOM 675 O O . GLY A 1 94 ? 1.769 5.998 -0.928 1.00 90.62 94 GLY A O 1
ATOM 676 N N . VAL A 1 95 ? 1.684 6.663 1.229 1.00 93.62 95 VAL A N 1
ATOM 677 C CA . VAL A 1 95 ? 1.108 5.458 1.808 1.00 93.62 95 VAL A CA 1
ATOM 678 C C . VAL A 1 95 ? -0.245 5.148 1.185 1.00 93.62 95 VAL A C 1
ATOM 680 O O . VAL A 1 95 ? -1.077 6.024 0.941 1.00 93.62 95 VAL A O 1
ATOM 683 N N . VAL A 1 96 ? -0.489 3.864 0.940 1.00 94.44 96 VAL A N 1
ATOM 684 C CA . VAL A 1 96 ? -1.720 3.381 0.317 1.00 94.44 96 VAL A CA 1
ATOM 685 C C . VAL A 1 96 ? -2.321 2.278 1.176 1.00 94.44 96 VAL A C 1
ATOM 687 O O . VAL A 1 96 ? -1.680 1.267 1.454 1.00 94.44 96 VAL A O 1
ATOM 690 N N . LEU A 1 97 ? -3.585 2.441 1.568 1.00 95.19 97 LEU A N 1
ATOM 691 C CA . LEU A 1 97 ? -4.375 1.321 2.078 1.00 95.19 97 LEU A CA 1
ATOM 692 C C . LEU A 1 97 ? -4.748 0.402 0.914 1.00 95.19 97 LEU A C 1
ATOM 694 O O . LEU A 1 97 ? -5.131 0.879 -0.155 1.00 95.19 97 LEU A O 1
ATOM 698 N N . ILE A 1 98 ? -4.695 -0.910 1.132 1.00 94.25 98 ILE A N 1
ATOM 699 C CA . ILE A 1 98 ? -4.964 -1.912 0.091 1.00 94.25 98 ILE A CA 1
ATOM 700 C C . ILE A 1 98 ? -5.958 -2.976 0.562 1.00 94.25 98 ILE A C 1
ATOM 702 O O . ILE A 1 98 ? -6.145 -3.202 1.757 1.00 94.25 98 ILE A O 1
ATOM 706 N N . ASP A 1 99 ? -6.597 -3.659 -0.388 1.00 91.38 99 ASP A N 1
ATOM 707 C CA . ASP A 1 99 ? -7.263 -4.933 -0.108 1.00 91.38 99 ASP A CA 1
ATOM 708 C C . ASP A 1 99 ? -6.176 -6.008 0.112 1.00 91.38 99 ASP A C 1
ATOM 710 O O . ASP A 1 99 ? -5.320 -6.207 -0.759 1.00 91.38 99 ASP A O 1
ATOM 714 N N . PRO A 1 100 ? -6.194 -6.719 1.256 1.00 88.00 100 PRO A N 1
ATOM 715 C CA . PRO A 1 100 ? -5.145 -7.671 1.625 1.00 88.00 100 PRO A CA 1
ATOM 716 C C . PRO A 1 100 ? -5.072 -8.898 0.702 1.00 88.00 100 PRO A C 1
ATOM 718 O O . PRO A 1 100 ? -4.064 -9.602 0.681 1.00 88.00 100 PRO A O 1
ATOM 721 N N . THR A 1 101 ? -6.139 -9.186 -0.047 1.00 88.75 101 THR A N 1
ATOM 722 C CA . THR A 1 101 ? -6.235 -10.325 -0.970 1.00 88.75 101 THR A CA 1
ATOM 723 C C . THR A 1 101 ? -5.947 -9.939 -2.415 1.00 88.75 101 THR A C 1
ATOM 725 O O . THR A 1 101 ? -5.451 -10.769 -3.180 1.00 88.75 101 THR A O 1
ATOM 728 N N . ASN A 1 102 ? -6.265 -8.702 -2.803 1.00 88.75 102 ASN A N 1
ATOM 729 C CA . ASN A 1 102 ? -6.041 -8.192 -4.147 1.00 88.75 102 ASN A CA 1
ATOM 730 C C . ASN A 1 102 ? -5.907 -6.660 -4.139 1.00 88.75 102 ASN A C 1
ATOM 732 O O . ASN A 1 102 ? -6.929 -5.984 -4.238 1.00 88.75 102 ASN A O 1
ATOM 736 N N . PRO A 1 103 ? -4.681 -6.106 -4.174 1.00 91.12 103 PRO A N 1
ATOM 737 C CA . PRO A 1 103 ? -4.433 -4.658 -4.148 1.00 91.12 103 PRO A CA 1
ATOM 738 C C . PRO A 1 103 ? -5.069 -3.847 -5.289 1.00 91.12 103 PRO A C 1
ATOM 740 O O . PRO A 1 103 ? -5.020 -2.623 -5.275 1.00 91.12 103 PRO A O 1
ATOM 743 N N . ARG A 1 104 ? -5.652 -4.503 -6.304 1.00 89.88 104 ARG A N 1
ATOM 744 C CA . ARG A 1 104 ? -6.423 -3.845 -7.373 1.00 89.88 104 ARG A CA 1
ATOM 745 C C . ARG A 1 104 ? -7.874 -3.550 -6.985 1.00 89.88 104 ARG A C 1
ATOM 747 O O . ARG A 1 104 ? -8.582 -2.901 -7.752 1.00 89.88 104 ARG A O 1
ATOM 754 N N . ARG A 1 105 ? -8.351 -4.094 -5.866 1.00 89.00 105 ARG A N 1
ATOM 755 C CA . ARG A 1 105 ? -9.674 -3.803 -5.307 1.00 89.00 105 ARG A CA 1
ATOM 756 C C . ARG A 1 105 ?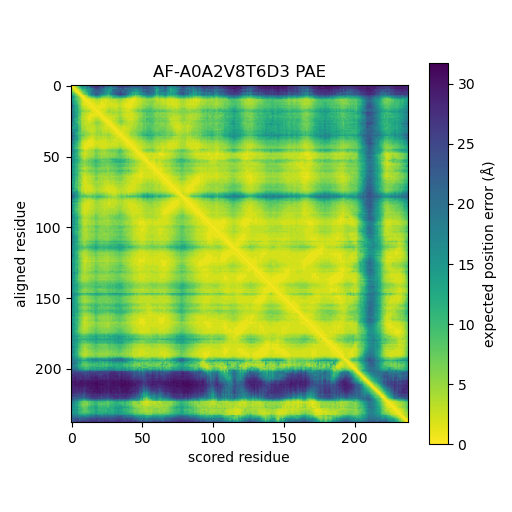 -9.588 -2.601 -4.363 1.00 89.00 105 ARG A C 1
ATOM 758 O O . ARG A 1 105 ? -8.499 -2.303 -3.874 1.00 89.00 105 ARG A O 1
ATOM 765 N N . PRO A 1 106 ? -10.718 -1.920 -4.097 1.00 89.56 106 PRO A N 1
ATOM 766 C CA . PRO A 1 106 ? -10.763 -0.878 -3.080 1.00 89.56 106 PRO A CA 1
ATOM 767 C C . PRO A 1 106 ? -10.227 -1.376 -1.728 1.00 89.56 106 PRO A C 1
ATOM 769 O O . PRO A 1 106 ? -10.448 -2.542 -1.399 1.00 89.56 106 PRO A O 1
ATOM 772 N N . PRO A 1 107 ? -9.555 -0.518 -0.941 1.00 89.62 107 PRO A N 1
ATOM 773 C CA . PRO A 1 107 ? -9.004 -0.896 0.355 1.00 89.62 107 PRO A CA 1
ATOM 774 C C . PRO A 1 107 ? -10.056 -1.447 1.310 1.00 89.62 107 PRO A C 1
ATOM 776 O O . PRO A 1 107 ? -11.198 -0.986 1.328 1.00 89.62 107 PRO A O 1
ATOM 779 N N . VAL A 1 108 ? -9.636 -2.387 2.157 1.00 89.19 108 VAL A N 1
ATOM 780 C CA . VAL A 1 108 ? -10.501 -2.998 3.168 1.00 89.19 108 VAL A CA 1
ATOM 781 C C . VAL A 1 108 ? -9.936 -2.728 4.555 1.00 89.19 108 VAL A C 1
ATOM 783 O O . VAL A 1 108 ? -8.811 -3.115 4.868 1.00 89.19 108 VAL A O 1
ATOM 786 N N . VAL A 1 109 ? -10.760 -2.114 5.402 1.00 90.44 109 VAL A N 1
ATOM 787 C CA . VAL A 1 109 ? -10.569 -2.095 6.853 1.00 90.44 109 VAL A CA 1
ATOM 788 C C . VAL A 1 109 ? -11.577 -3.075 7.443 1.00 90.44 109 VAL A C 1
ATOM 790 O O . VAL A 1 109 ? -12.774 -2.978 7.173 1.00 90.44 109 VAL A O 1
ATOM 793 N N . SER A 1 110 ? -11.089 -4.036 8.218 1.00 90.12 110 SER A N 1
ATOM 794 C CA . SER A 1 110 ? -11.899 -5.014 8.943 1.00 90.12 110 SER A CA 1
ATOM 795 C C . SER A 1 110 ? -12.058 -4.577 10.391 1.00 90.12 110 SER A C 1
ATOM 797 O O . SER A 1 110 ? -11.102 -4.117 11.011 1.00 90.12 110 SER A O 1
ATOM 799 N N . PHE A 1 111 ? -13.262 -4.741 10.925 1.00 87.62 111 PHE A N 1
ATOM 800 C CA . PHE A 1 111 ? -13.591 -4.478 12.319 1.00 87.62 111 PHE A CA 1
ATOM 801 C C . PHE A 1 111 ? -14.446 -5.621 12.833 1.00 87.62 111 PHE A C 1
ATOM 803 O O . PHE A 1 111 ? -15.457 -5.972 12.222 1.00 87.62 111 PHE A O 1
ATOM 810 N N . THR A 1 112 ? -14.036 -6.188 13.958 1.00 89.88 112 THR A N 1
ATOM 811 C CA . THR A 1 112 ? -14.771 -7.248 14.643 1.00 89.88 112 THR A CA 1
ATOM 812 C C . THR A 1 112 ? -14.864 -6.918 16.116 1.00 89.88 112 THR A C 1
ATOM 814 O O . THR A 1 112 ? -13.866 -6.538 16.729 1.00 89.88 112 THR A O 1
ATOM 817 N N . LYS A 1 113 ? -16.047 -7.117 16.689 1.00 87.56 113 LYS A N 1
ATOM 818 C CA . LYS A 1 113 ? -16.303 -6.972 18.119 1.00 87.56 113 LYS A CA 1
ATOM 819 C C . LYS A 1 113 ? -16.664 -8.338 18.693 1.00 87.56 113 LYS A C 1
ATOM 821 O O . LYS A 1 113 ? -17.573 -8.987 18.186 1.00 87.56 113 LYS A O 1
ATOM 826 N N . SER A 1 114 ? -15.955 -8.770 19.730 1.00 88.50 114 SER A N 1
ATOM 827 C CA . SER A 1 114 ? -16.174 -10.058 20.392 1.00 88.50 114 SER A CA 1
ATOM 828 C C . SER A 1 114 ? -15.995 -9.902 21.898 1.00 88.50 114 SER A C 1
ATOM 830 O O . SER A 1 114 ? -14.883 -9.728 22.388 1.00 88.50 114 SER A O 1
ATOM 832 N N . GLY A 1 115 ? -17.097 -9.964 22.647 1.00 89.19 115 GLY A N 1
ATOM 833 C CA . GLY A 1 115 ? -17.072 -9.735 24.091 1.00 89.19 115 GLY A CA 1
ATOM 834 C C . GLY A 1 115 ? -16.606 -8.316 24.431 1.00 89.19 115 GLY A C 1
ATOM 835 O O . GLY A 1 115 ? -17.238 -7.340 24.024 1.00 89.19 115 GLY A O 1
ATOM 836 N N . ASP A 1 116 ? -15.511 -8.211 25.187 1.00 91.88 116 ASP A N 1
ATOM 837 C CA . ASP A 1 116 ? -14.900 -6.924 25.544 1.00 91.88 116 ASP A CA 1
ATOM 838 C C . ASP A 1 116 ? -13.837 -6.447 24.542 1.00 91.88 116 ASP A C 1
ATOM 840 O O . ASP A 1 116 ? -13.341 -5.326 24.665 1.00 91.88 116 ASP A O 1
ATOM 844 N N . ASP A 1 117 ? -13.531 -7.259 23.529 1.00 91.75 117 ASP A N 1
ATOM 845 C CA . ASP A 1 117 ? -12.493 -6.977 22.550 1.00 91.75 117 ASP A CA 1
ATOM 846 C C . ASP A 1 117 ? -13.064 -6.399 21.250 1.00 91.75 117 ASP A C 1
ATOM 848 O O . ASP A 1 117 ? -14.089 -6.840 20.720 1.00 91.75 117 ASP A O 1
ATOM 852 N N . ILE A 1 118 ? -12.339 -5.436 20.694 1.00 92.69 118 ILE A N 1
ATOM 853 C CA . ILE A 1 118 ? -12.442 -4.985 19.311 1.00 92.69 118 ILE A CA 1
ATOM 854 C C . ILE A 1 118 ? -11.113 -5.286 18.628 1.00 92.69 118 ILE A C 1
ATOM 856 O O . ILE A 1 118 ? -10.048 -4.943 19.137 1.00 92.69 118 ILE A O 1
ATOM 860 N N . THR A 1 119 ? -11.174 -5.882 17.443 1.00 93.88 119 THR A N 1
ATOM 861 C CA . THR A 1 119 ? -10.011 -6.063 16.571 1.00 93.88 119 THR A CA 1
ATOM 862 C C . THR A 1 119 ? -10.225 -5.273 15.290 1.00 93.88 119 THR A C 1
ATOM 864 O O . THR A 1 119 ? -11.273 -5.388 14.650 1.00 93.88 119 THR A O 1
ATOM 867 N N . VAL A 1 120 ? -9.240 -4.444 14.946 1.00 94.00 120 VAL A N 1
ATOM 868 C CA . VAL A 1 120 ? -9.200 -3.658 13.712 1.00 94.00 120 VAL A CA 1
ATOM 869 C C . VAL A 1 120 ? -8.027 -4.140 12.876 1.00 94.00 120 VAL A C 1
ATOM 871 O O . VAL A 1 120 ? -6.891 -4.109 13.348 1.00 94.00 120 VAL A O 1
ATOM 874 N N . SER A 1 121 ? -8.290 -4.539 11.633 1.00 93.81 121 SER A N 1
ATOM 875 C CA . SER A 1 121 ? -7.254 -5.049 10.733 1.00 93.81 121 SER A CA 1
ATOM 876 C C . SER A 1 121 ? -7.307 -4.369 9.370 1.00 93.81 121 SER A C 1
ATOM 878 O O . SER A 1 121 ? -8.381 -4.193 8.796 1.00 93.81 121 SER A O 1
ATOM 880 N N . PHE A 1 122 ? -6.153 -4.007 8.822 1.00 94.44 122 PHE A N 1
ATOM 881 C CA . PHE A 1 122 ? -6.025 -3.426 7.481 1.00 94.44 122 PHE A CA 1
ATOM 882 C C . PHE A 1 122 ? -4.660 -3.774 6.881 1.00 94.44 122 PHE A C 1
ATOM 884 O O . PHE A 1 122 ? -3.782 -4.296 7.569 1.00 94.44 122 PHE A O 1
ATOM 891 N N . ALA A 1 123 ? -4.485 -3.508 5.588 1.00 95.69 123 ALA A N 1
ATOM 892 C CA . ALA A 1 123 ? -3.221 -3.709 4.892 1.00 95.69 123 ALA A CA 1
ATOM 893 C C . ALA A 1 123 ? -2.729 -2.409 4.259 1.00 95.69 123 ALA A C 1
ATOM 895 O O . ALA A 1 123 ? -3.524 -1.574 3.817 1.00 95.69 123 ALA A O 1
ATOM 896 N N . VAL A 1 124 ? -1.409 -2.263 4.228 1.00 95.62 124 VAL A N 1
ATOM 897 C CA . VAL A 1 124 ? -0.707 -1.064 3.781 1.00 95.62 124 VAL A CA 1
ATOM 898 C C . VAL A 1 124 ? 0.309 -1.441 2.713 1.00 95.62 124 VAL A C 1
ATOM 900 O O . VAL A 1 124 ? 0.974 -2.475 2.803 1.00 95.62 124 VAL A O 1
ATOM 903 N N . PHE A 1 125 ? 0.432 -0.590 1.703 1.00 95.88 125 PHE A N 1
ATOM 904 C CA . PHE A 1 125 ? 1.586 -0.515 0.824 1.00 95.88 125 PHE A CA 1
ATOM 905 C C . PHE A 1 125 ? 2.281 0.827 1.026 1.00 95.88 125 PHE A C 1
ATOM 907 O O . PHE A 1 125 ? 1.632 1.873 1.025 1.00 95.88 125 PHE A O 1
ATOM 914 N N . ASP A 1 126 ? 3.599 0.765 1.153 1.00 94.50 126 ASP A N 1
ATOM 915 C CA . ASP A 1 126 ? 4.468 1.925 1.197 1.00 94.50 126 ASP A CA 1
ATOM 916 C C . ASP A 1 126 ? 5.775 1.598 0.452 1.00 94.50 126 ASP A C 1
ATOM 918 O O . ASP A 1 126 ? 6.442 0.589 0.714 1.00 94.50 126 ASP A O 1
ATOM 922 N N . SER A 1 127 ? 6.104 2.429 -0.540 1.00 94.69 127 SER A N 1
ATOM 923 C CA . SER A 1 127 ? 7.221 2.192 -1.451 1.00 94.69 127 SER A CA 1
ATOM 924 C C . SER A 1 127 ? 8.583 2.493 -0.820 1.00 94.69 127 SER A C 1
ATOM 926 O O . SER A 1 127 ? 9.569 1.843 -1.182 1.00 94.69 127 SER A O 1
ATOM 928 N N . ASN A 1 128 ? 8.654 3.404 0.158 1.00 94.19 128 ASN A N 1
ATOM 929 C CA . ASN A 1 128 ? 9.897 3.780 0.840 1.00 94.19 128 ASN A CA 1
ATOM 930 C C . ASN A 1 128 ? 9.984 3.243 2.290 1.00 94.19 128 ASN A C 1
ATOM 932 O O . ASN A 1 128 ? 11.086 3.245 2.856 1.00 94.19 128 ASN A O 1
ATOM 936 N N . LEU A 1 129 ? 8.881 2.683 2.811 1.00 93.81 129 LEU A N 1
ATOM 937 C CA . LEU A 1 129 ? 8.745 2.067 4.137 1.00 93.81 129 LEU A CA 1
ATOM 938 C C . LEU A 1 129 ? 9.042 3.061 5.277 1.00 93.81 129 LEU A C 1
ATOM 940 O O . LEU A 1 129 ? 9.869 2.793 6.152 1.00 93.81 129 LEU A O 1
ATOM 944 N N . ASP A 1 130 ? 8.382 4.215 5.249 1.00 94.44 130 ASP A N 1
ATOM 945 C CA . ASP A 1 130 ? 8.443 5.271 6.258 1.00 94.44 130 ASP A CA 1
ATOM 946 C C . ASP A 1 130 ? 7.111 5.527 7.000 1.00 94.44 130 ASP A C 1
ATOM 948 O O . ASP A 1 130 ? 7.004 6.501 7.754 1.00 94.44 130 ASP A O 1
ATOM 952 N N . VAL A 1 131 ? 6.133 4.612 6.888 1.00 95.44 131 VAL A N 1
ATOM 953 C CA . VAL A 1 131 ? 4.942 4.583 7.762 1.00 95.44 131 VAL A CA 1
ATOM 954 C C . VAL A 1 131 ? 5.335 4.781 9.230 1.00 95.44 131 VAL A C 1
ATOM 956 O O . VAL A 1 131 ? 6.110 4.012 9.803 1.00 95.44 131 VAL A O 1
ATOM 959 N N . SER A 1 132 ? 4.759 5.806 9.857 1.00 95.12 132 SER A N 1
ATOM 960 C CA . SER A 1 132 ? 5.164 6.266 11.187 1.00 95.12 132 SER A CA 1
ATOM 961 C C . SER A 1 132 ? 4.118 5.972 12.252 1.00 95.12 132 SER A C 1
ATOM 963 O O . SER A 1 132 ? 4.452 5.508 13.338 1.00 95.12 132 SER A O 1
ATOM 965 N N . ARG A 1 133 ? 2.838 6.217 11.959 1.00 95.56 133 ARG A N 1
ATOM 966 C CA . ARG A 1 133 ? 1.757 6.047 12.934 1.00 95.56 133 ARG A CA 1
ATOM 967 C C . ARG A 1 133 ? 0.424 5.743 12.276 1.00 95.56 133 ARG A C 1
ATOM 969 O O . ARG A 1 133 ? 0.202 5.997 11.093 1.00 95.56 133 ARG A O 1
ATOM 976 N N . VAL A 1 134 ? -0.506 5.271 13.089 1.00 96.81 134 VAL A N 1
ATOM 977 C CA . VAL A 1 134 ? -1.908 5.094 12.719 1.00 96.81 134 VAL A CA 1
ATOM 978 C C . VAL A 1 134 ? -2.811 5.746 13.758 1.00 96.81 134 VAL A C 1
ATOM 980 O O . VAL A 1 134 ? -2.569 5.646 14.959 1.00 96.81 134 VAL A O 1
ATOM 983 N N . LYS A 1 135 ? -3.864 6.413 13.288 1.00 96.81 135 LYS A N 1
ATOM 984 C CA . LYS A 1 135 ? -4.933 6.990 14.100 1.00 96.81 135 LYS A CA 1
ATOM 985 C C . LYS A 1 135 ? -6.216 6.188 13.922 1.00 96.81 135 LYS A C 1
ATOM 987 O O . LYS A 1 135 ? -6.640 5.955 12.789 1.00 96.81 135 LYS A O 1
ATOM 992 N N . TYR A 1 136 ? -6.854 5.840 15.033 1.00 96.75 136 TYR A N 1
ATOM 993 C CA . TYR A 1 136 ? -8.156 5.179 15.074 1.00 96.75 136 TYR A CA 1
ATOM 994 C C . TYR A 1 136 ? -9.213 6.101 15.679 1.00 96.75 136 TYR A C 1
ATOM 996 O O . TYR A 1 136 ? -9.030 6.636 16.774 1.00 96.75 136 TYR A O 1
ATOM 1004 N N . GLU A 1 137 ? -10.336 6.247 14.984 1.00 95.81 137 GLU A N 1
ATOM 1005 C CA . GLU A 1 137 ? -11.526 6.965 15.445 1.00 95.81 137 GLU A CA 1
ATOM 1006 C C . GLU A 1 137 ? -12.719 6.009 15.356 1.00 95.81 137 GLU A C 1
ATOM 1008 O O . GLU A 1 137 ? -13.089 5.565 14.268 1.00 95.81 137 GLU A O 1
ATOM 1013 N N . PHE A 1 138 ? -13.315 5.660 16.494 1.00 94.75 138 PHE A N 1
ATOM 1014 C CA . PHE A 1 138 ? -14.491 4.793 16.530 1.00 94.75 138 PHE A CA 1
ATOM 1015 C C . PHE A 1 138 ? -15.755 5.610 16.334 1.00 94.75 138 PHE A C 1
ATOM 1017 O O . PHE A 1 138 ? -15.927 6.656 16.963 1.00 94.75 138 PHE A O 1
ATOM 1024 N N . LEU A 1 139 ? -16.629 5.110 15.468 1.00 93.88 139 LEU A N 1
ATOM 1025 C CA . LEU A 1 139 ? -17.809 5.811 14.997 1.00 93.88 139 LEU A CA 1
ATOM 1026 C C . LEU A 1 139 ? -19.088 5.102 15.439 1.00 93.88 139 LEU A C 1
ATOM 1028 O O . LEU A 1 139 ? -19.118 3.870 15.523 1.00 93.88 139 LEU A O 1
ATOM 1032 N N . ASP A 1 140 ? -20.142 5.881 15.656 1.00 92.38 140 ASP A N 1
ATOM 1033 C CA . ASP A 1 140 ? -21.502 5.366 15.799 1.00 92.38 140 ASP A CA 1
ATOM 1034 C C . ASP A 1 140 ? -22.211 5.156 14.454 1.00 92.38 140 ASP A C 1
ATOM 1036 O O . ASP A 1 140 ? -21.657 5.398 13.375 1.00 92.38 140 ASP A O 1
ATOM 1040 N N . ALA A 1 141 ? -23.468 4.708 14.519 1.00 90.56 141 ALA A N 1
ATOM 1041 C CA . ALA A 1 141 ? -24.293 4.436 13.344 1.00 90.56 141 ALA A CA 1
ATOM 1042 C C . ALA A 1 141 ? -24.590 5.692 12.504 1.00 90.56 141 ALA A C 1
ATOM 1044 O O . ALA A 1 141 ? -24.934 5.574 11.329 1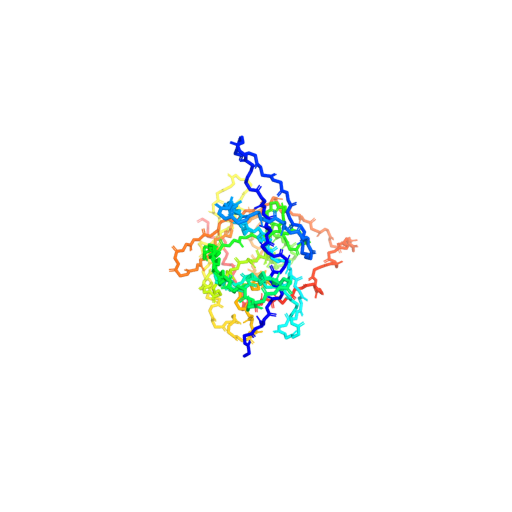.00 90.56 141 ALA A O 1
ATOM 1045 N N . SER A 1 142 ? -24.452 6.887 13.086 1.00 92.00 142 SER A N 1
ATOM 1046 C CA . SER A 1 142 ? -24.586 8.168 12.385 1.00 92.00 142 SER A CA 1
ATOM 1047 C C . SER A 1 142 ? -23.261 8.665 11.788 1.00 92.00 142 SER A C 1
ATOM 1049 O O . SER A 1 142 ? -23.230 9.699 11.121 1.00 92.00 142 SER A O 1
ATOM 1051 N N . GLY A 1 143 ? -22.165 7.927 11.997 1.00 89.19 143 GLY A N 1
ATOM 1052 C CA . GLY A 1 143 ? -20.823 8.279 11.542 1.00 89.19 143 GLY A CA 1
ATOM 1053 C C . GLY A 1 143 ? -20.105 9.293 12.438 1.00 89.19 143 GLY A C 1
ATOM 1054 O O . GLY A 1 143 ? -19.065 9.816 12.030 1.00 89.19 143 GLY A O 1
ATOM 1055 N N . GLN A 1 144 ? -20.632 9.579 13.634 1.00 93.88 144 GLN A N 1
ATOM 1056 C CA . GLN A 1 144 ? -20.012 10.489 14.598 1.00 93.88 144 GLN A CA 1
ATOM 1057 C C . GLN A 1 144 ? -18.956 9.766 15.425 1.00 93.88 144 GLN A C 1
ATOM 1059 O O . GLN A 1 144 ? -19.122 8.600 15.775 1.00 93.88 144 GLN A O 1
ATOM 1064 N N . VAL A 1 145 ? -17.868 10.463 15.755 1.00 94.31 145 VAL A N 1
ATOM 1065 C CA . VAL A 1 145 ? -16.794 9.905 16.586 1.00 94.31 145 VAL A CA 1
ATOM 1066 C C . VAL A 1 145 ? -17.280 9.787 18.030 1.00 94.31 145 VAL A C 1
ATOM 1068 O O . VAL A 1 145 ? -17.576 10.793 18.669 1.00 94.31 145 VAL A O 1
ATOM 1071 N N . VAL A 1 146 ? -17.320 8.562 18.557 1.00 93.69 146 VAL A N 1
ATOM 1072 C CA . VAL A 1 146 ? -17.739 8.262 19.939 1.00 93.69 146 VAL A CA 1
ATOM 1073 C C . VAL A 1 146 ? -16.585 7.822 20.840 1.00 93.69 146 VAL A C 1
ATOM 1075 O O . VAL A 1 146 ? -16.704 7.873 22.068 1.00 93.69 146 VAL A O 1
ATOM 1078 N N . ALA A 1 147 ? -15.451 7.408 20.265 1.00 93.25 147 ALA A N 1
ATOM 1079 C CA . ALA A 1 147 ? -14.219 7.142 21.006 1.00 93.25 147 ALA A CA 1
ATOM 1080 C C . ALA A 1 147 ? -12.964 7.379 20.151 1.00 93.25 147 ALA A C 1
ATOM 1082 O O . ALA A 1 147 ? -12.966 7.155 18.939 1.00 93.25 147 ALA A O 1
ATOM 1083 N N . GLY A 1 148 ? -11.879 7.783 20.813 1.00 91.81 148 GLY A N 1
ATOM 1084 C CA . GLY A 1 148 ? -10.632 8.209 20.178 1.00 91.81 148 GLY A CA 1
ATOM 1085 C C . GLY A 1 148 ? -10.503 9.740 20.102 1.00 91.81 148 GLY A C 1
ATOM 1086 O O . GLY A 1 148 ? -11.282 10.445 20.747 1.00 91.81 148 GLY A O 1
ATOM 1087 N N . PRO A 1 149 ? -9.526 10.263 19.342 1.00 94.75 149 PRO A N 1
ATOM 1088 C CA . PRO A 1 149 ? -8.577 9.504 18.531 1.00 94.75 149 PRO A CA 1
ATOM 1089 C C . PRO A 1 149 ? -7.596 8.690 19.385 1.00 94.75 149 PRO A C 1
ATOM 1091 O O . PRO A 1 149 ? -7.155 9.136 20.442 1.00 94.75 149 PRO A O 1
ATOM 1094 N N . PHE A 1 150 ? -7.245 7.497 18.912 1.00 95.81 150 PHE A N 1
ATOM 1095 C CA . PHE A 1 150 ? -6.133 6.710 19.447 1.00 95.81 150 PHE A CA 1
ATOM 1096 C C . PHE A 1 150 ? -5.007 6.708 18.425 1.00 95.81 150 PHE A C 1
ATOM 1098 O O . PHE A 1 150 ? -5.197 6.211 17.316 1.00 95.81 150 PHE A O 1
ATOM 1105 N N . GLU A 1 151 ? -3.855 7.260 18.788 1.00 95.88 151 GLU A N 1
ATOM 1106 C CA . GLU A 1 151 ? -2.676 7.286 17.925 1.00 95.88 151 GLU A CA 1
ATOM 1107 C C . GLU A 1 151 ? -1.657 6.258 18.393 1.00 95.88 151 GLU A C 1
ATOM 1109 O O . GLU A 1 151 ? -1.300 6.217 19.570 1.00 95.88 151 GLU A O 1
ATOM 1114 N N . ILE A 1 152 ? -1.205 5.425 17.460 1.00 95.06 152 ILE A N 1
ATOM 1115 C CA . ILE A 1 152 ? -0.269 4.336 17.714 1.00 95.06 152 ILE A CA 1
ATOM 1116 C C . ILE A 1 152 ? 0.940 4.506 16.821 1.00 95.06 152 ILE A C 1
ATOM 1118 O O . ILE A 1 152 ? 0.813 4.575 15.598 1.00 95.06 152 ILE A O 1
ATOM 1122 N N . ASP A 1 153 ? 2.103 4.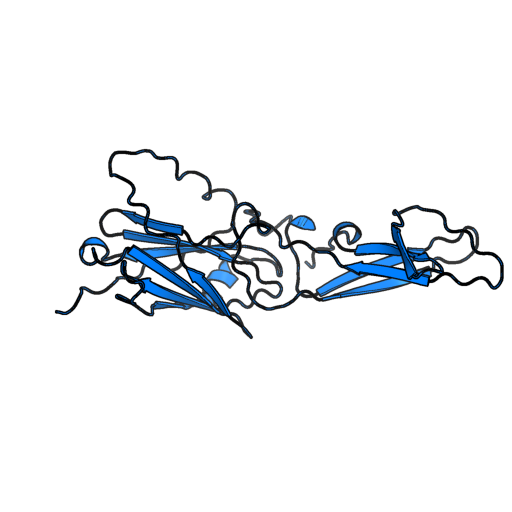571 17.462 1.00 94.56 153 ASP A N 1
ATOM 1123 C CA . ASP A 1 153 ? 3.398 4.561 16.798 1.00 94.56 153 ASP A CA 1
ATOM 1124 C C . ASP A 1 153 ? 3.648 3.177 16.185 1.00 94.56 153 ASP A C 1
ATOM 1126 O O . ASP A 1 153 ? 3.569 2.148 16.863 1.00 94.56 153 ASP A O 1
ATOM 1130 N N . LEU A 1 154 ? 3.911 3.164 14.881 1.00 94.38 154 LEU A N 1
ATOM 1131 C CA . LEU A 1 154 ? 4.224 1.966 14.112 1.00 94.38 154 LEU A CA 1
ATOM 1132 C C . LEU A 1 154 ? 5.712 1.881 13.759 1.00 94.38 154 LEU A C 1
ATOM 1134 O O . LEU A 1 154 ? 6.152 0.813 13.341 1.00 94.38 154 LEU A O 1
ATOM 1138 N N . ALA A 1 155 ? 6.499 2.943 13.951 1.00 90.19 155 ALA A N 1
ATOM 1139 C CA . ALA A 1 155 ? 7.880 3.011 13.484 1.00 90.19 155 ALA A CA 1
ATOM 1140 C C . ALA A 1 155 ? 8.772 1.944 14.140 1.00 90.19 155 ALA A C 1
ATOM 1142 O O . ALA A 1 155 ? 9.477 1.210 13.446 1.00 90.19 155 ALA A O 1
ATOM 1143 N N . GLU A 1 156 ? 8.726 1.823 15.470 1.00 87.44 156 GLU A N 1
ATOM 1144 C CA . GLU A 1 156 ? 9.478 0.795 16.206 1.00 87.44 156 GLU A CA 1
ATOM 1145 C C . GLU A 1 156 ? 9.006 -0.632 15.860 1.00 87.44 156 GLU A C 1
ATOM 1147 O O . GLU A 1 156 ? 9.829 -1.453 15.432 1.00 87.44 156 GLU A O 1
ATOM 1152 N N . PRO A 1 157 ? 7.698 -0.949 15.938 1.00 88.38 157 PRO A N 1
ATOM 1153 C CA . PRO A 1 157 ? 7.210 -2.267 15.553 1.00 88.38 157 PRO A CA 1
ATOM 1154 C C . PRO A 1 157 ? 7.545 -2.650 14.100 1.00 88.38 157 PRO A C 1
ATOM 1156 O O . PRO A 1 157 ? 7.929 -3.793 13.850 1.00 88.38 157 PRO A O 1
ATOM 1159 N N . LEU A 1 158 ? 7.481 -1.721 13.139 1.00 89.50 158 LEU A N 1
ATOM 1160 C CA . LEU A 1 158 ? 7.825 -1.993 11.737 1.00 89.50 158 LEU A CA 1
ATOM 1161 C C . LEU A 1 158 ? 9.301 -2.346 11.544 1.00 89.50 158 LEU A C 1
ATOM 1163 O O . LEU A 1 158 ? 9.613 -3.270 10.789 1.00 89.50 158 LEU A O 1
ATOM 1167 N N . ARG A 1 159 ? 10.213 -1.677 12.262 1.00 87.38 159 ARG A N 1
ATOM 1168 C CA . ARG A 1 159 ? 11.648 -2.013 12.232 1.00 87.38 159 ARG A CA 1
ATOM 1169 C C . ARG A 1 159 ? 11.900 -3.444 12.701 1.00 87.38 159 ARG A C 1
ATOM 1171 O O . ARG A 1 159 ? 12.742 -4.129 12.126 1.00 87.38 159 ARG A O 1
ATOM 1178 N N . SER A 1 160 ? 11.140 -3.917 13.692 1.00 88.12 160 SER A N 1
ATOM 1179 C CA . SER A 1 160 ? 11.282 -5.277 14.231 1.00 88.12 160 SER A CA 1
ATOM 1180 C C . SER A 1 160 ? 10.877 -6.377 13.239 1.00 88.12 160 SER A C 1
ATOM 1182 O O . SER A 1 160 ? 11.393 -7.494 13.307 1.00 88.12 160 SER A O 1
ATOM 1184 N N . LEU A 1 161 ? 10.005 -6.061 12.273 1.00 87.06 161 LEU A N 1
ATOM 1185 C CA . LEU A 1 161 ? 9.533 -7.014 11.268 1.00 87.06 161 LEU A CA 1
ATOM 1186 C C . LEU A 1 161 ? 10.554 -7.280 10.154 1.00 87.06 161 LEU A C 1
ATOM 1188 O O . LEU A 1 161 ? 10.393 -8.253 9.421 1.00 87.06 161 LEU A O 1
ATOM 1192 N N . ASN A 1 162 ? 11.611 -6.469 10.026 1.00 88.69 162 ASN A N 1
ATOM 1193 C CA . ASN A 1 162 ? 12.598 -6.560 8.941 1.00 88.69 162 ASN A CA 1
ATOM 1194 C C . ASN A 1 162 ? 11.963 -6.524 7.534 1.00 88.69 162 ASN A C 1
ATOM 1196 O O . ASN A 1 162 ? 12.379 -7.262 6.639 1.00 88.69 162 ASN A O 1
ATOM 1200 N N . LEU A 1 163 ? 10.933 -5.696 7.343 1.00 91.81 163 LEU A N 1
ATOM 1201 C CA . LEU A 1 163 ? 10.288 -5.510 6.041 1.00 91.81 163 LEU A CA 1
ATOM 1202 C C . LEU A 1 163 ? 11.257 -4.887 5.025 1.00 91.81 163 LEU A C 1
ATOM 1204 O O . LEU A 1 163 ? 12.153 -4.114 5.371 1.00 91.81 163 LEU A O 1
ATOM 1208 N N . VAL A 1 164 ? 11.056 -5.211 3.749 1.00 92.81 164 VAL A N 1
ATOM 1209 C CA . VAL A 1 164 ? 11.812 -4.614 2.638 1.00 92.81 164 VAL A CA 1
ATOM 1210 C C . VAL A 1 164 ? 11.019 -3.446 2.051 1.00 92.81 164 VAL A C 1
ATOM 1212 O O . VAL A 1 164 ? 9.794 -3.497 1.985 1.00 92.81 164 VAL A O 1
ATOM 1215 N N . ARG A 1 165 ? 11.707 -2.389 1.600 1.00 93.62 165 ARG A N 1
ATOM 1216 C CA . ARG A 1 165 ? 11.069 -1.256 0.908 1.00 93.62 165 ARG A CA 1
ATOM 1217 C C . ARG A 1 165 ? 10.196 -1.725 -0.253 1.00 93.62 165 ARG A C 1
ATOM 1219 O O . ARG A 1 165 ? 10.619 -2.572 -1.043 1.00 93.62 165 ARG A O 1
ATOM 1226 N N . GLY A 1 166 ? 8.992 -1.167 -0.352 1.00 92.69 166 GLY A N 1
ATOM 1227 C CA . GLY A 1 166 ? 8.028 -1.569 -1.366 1.00 92.69 166 GLY A CA 1
ATOM 1228 C C . GLY A 1 166 ? 7.278 -2.852 -1.064 1.00 92.69 166 GLY A C 1
ATOM 1229 O O . GLY A 1 166 ? 6.589 -3.358 -1.944 1.00 92.69 166 GLY A O 1
ATOM 1230 N N . GLN A 1 167 ? 7.413 -3.411 0.132 1.00 93.88 167 GLN A N 1
ATOM 1231 C CA . GLN A 1 167 ? 6.618 -4.547 0.561 1.00 93.88 167 GLN A CA 1
ATOM 1232 C C . GLN A 1 167 ? 5.303 -4.087 1.196 1.00 93.88 167 GLN A C 1
ATOM 1234 O O . GLN A 1 167 ? 5.266 -3.123 1.957 1.00 93.88 167 GLN A O 1
ATOM 1239 N N . SER A 1 168 ? 4.230 -4.832 0.942 1.00 95.75 168 SER A N 1
ATOM 1240 C CA . SER A 1 168 ? 2.971 -4.667 1.665 1.00 95.75 168 SER A CA 1
ATOM 1241 C C . SER A 1 168 ? 2.930 -5.485 2.953 1.00 95.75 168 SER A C 1
ATOM 1243 O O . SER A 1 168 ? 3.406 -6.623 2.999 1.00 95.75 168 SER A O 1
ATOM 1245 N N . PHE A 1 169 ? 2.296 -4.936 3.986 1.00 95.31 169 PHE A N 1
ATOM 1246 C CA . PHE A 1 169 ? 2.138 -5.577 5.293 1.00 95.31 169 PHE A CA 1
ATOM 1247 C C . PHE A 1 169 ? 0.731 -5.353 5.857 1.00 95.31 169 PHE A C 1
ATOM 1249 O O . PHE A 1 169 ? -0.003 -4.467 5.411 1.00 95.31 169 PHE A O 1
ATOM 1256 N N . SER A 1 170 ? 0.337 -6.178 6.823 1.00 95.50 170 SER A N 1
ATOM 1257 C CA . SER A 1 170 ? -0.924 -6.035 7.554 1.00 95.50 170 SER A CA 1
ATOM 1258 C C . SER A 1 170 ? -0.686 -5.459 8.942 1.00 95.50 170 SER A C 1
ATOM 1260 O O . SER A 1 170 ? 0.349 -5.699 9.558 1.00 95.50 170 SER A O 1
ATOM 1262 N N . VAL A 1 171 ? -1.668 -4.727 9.454 1.00 94.75 171 VAL A N 1
ATOM 1263 C CA . VAL A 1 171 ? -1.718 -4.265 10.842 1.00 94.75 171 VAL A CA 1
ATOM 1264 C C . VAL A 1 171 ? -2.969 -4.849 11.480 1.00 94.75 171 VAL A C 1
ATOM 1266 O O . VAL A 1 171 ? -4.045 -4.779 10.889 1.00 94.75 171 VAL A O 1
ATOM 1269 N N . GLU A 1 172 ? -2.823 -5.417 12.673 1.00 94.88 172 GLU A N 1
ATOM 1270 C CA . GLU A 1 172 ? -3.913 -5.842 13.547 1.00 94.88 172 GLU A CA 1
ATOM 1271 C C . GLU A 1 172 ? -3.781 -5.118 14.888 1.00 94.88 172 GLU A C 1
ATOM 1273 O O . GLU A 1 172 ? -2.851 -5.369 15.652 1.00 94.88 172 GLU A O 1
ATOM 1278 N N . GLN A 1 173 ? -4.728 -4.232 15.189 1.00 95.62 173 GLN A N 1
ATOM 1279 C CA . GLN A 1 173 ? -4.796 -3.527 16.461 1.00 95.62 173 GLN A CA 1
ATOM 1280 C C . GLN A 1 173 ? -5.963 -4.043 17.291 1.00 95.62 173 GLN A C 1
ATOM 1282 O O . GLN A 1 173 ? -7.116 -4.046 16.852 1.00 95.62 173 GLN A O 1
ATOM 1287 N N . ARG A 1 174 ? -5.659 -4.412 18.535 1.00 95.38 174 ARG A N 1
ATOM 1288 C CA . ARG A 1 174 ? -6.651 -4.842 19.518 1.00 95.38 174 ARG A CA 1
ATOM 1289 C C . ARG A 1 174 ? -6.982 -3.727 20.497 1.00 95.38 174 ARG A C 1
ATOM 1291 O O . ARG A 1 174 ? -6.091 -3.016 20.973 1.00 95.38 174 ARG A O 1
ATOM 1298 N N . PHE A 1 175 ? -8.261 -3.617 20.821 1.00 95.12 175 PHE A N 1
ATOM 1299 C CA . PHE A 1 175 ? -8.801 -2.705 21.813 1.00 95.12 175 PHE A CA 1
ATOM 1300 C C . PHE A 1 175 ? -9.677 -3.468 22.808 1.00 95.12 175 PHE A C 1
ATOM 1302 O O . PHE A 1 175 ? -10.426 -4.344 22.396 1.00 95.12 175 PHE A O 1
ATOM 1309 N N . THR A 1 176 ? -9.630 -3.106 24.088 1.00 94.19 176 THR A N 1
ATOM 1310 C CA . THR A 1 176 ? -10.522 -3.622 25.146 1.00 94.19 176 THR A CA 1
ATOM 1311 C C . THR A 1 176 ? -11.531 -2.557 25.582 1.00 94.19 176 THR A C 1
ATOM 1313 O O . THR A 1 176 ? -11.410 -1.390 25.201 1.00 94.19 176 THR A O 1
ATOM 1316 N N . GLY A 1 177 ? -12.523 -2.914 26.400 1.00 90.31 177 GLY A N 1
ATOM 1317 C CA . GLY A 1 177 ? -13.587 -2.009 26.854 1.00 90.31 177 GLY A CA 1
ATOM 1318 C C . GLY A 1 177 ? -14.792 -1.930 25.910 1.00 90.31 177 GLY A C 1
ATOM 1319 O O . GLY A 1 177 ? -15.666 -1.076 26.096 1.00 90.31 177 GLY A O 1
ATOM 1320 N N . ALA A 1 178 ? -14.869 -2.812 24.910 1.00 88.88 178 ALA A N 1
ATOM 1321 C CA . ALA A 1 178 ? -15.934 -2.827 23.912 1.00 88.88 178 ALA A CA 1
ATOM 1322 C C . ALA A 1 178 ? -17.317 -3.126 24.511 1.00 88.88 178 ALA A C 1
ATOM 1324 O O . ALA A 1 178 ? -18.337 -2.678 23.972 1.00 88.88 178 ALA A O 1
ATOM 1325 N N . SER A 1 179 ? -17.367 -3.849 25.635 1.00 87.62 179 SER A N 1
ATOM 1326 C CA . SER A 1 179 ? -18.616 -4.171 26.338 1.00 87.62 179 SER A CA 1
ATOM 1327 C C . SER A 1 179 ? -19.331 -2.917 26.851 1.00 87.62 179 SER A C 1
ATOM 1329 O O . SER A 1 179 ? -20.557 -2.848 26.833 1.00 87.62 179 SER A O 1
ATOM 1331 N N . SER A 1 180 ? -18.566 -1.882 27.214 1.00 87.25 180 SER A N 1
ATOM 1332 C CA . SER A 1 180 ? -19.081 -0.584 27.669 1.00 87.25 180 SER A CA 1
ATOM 1333 C C . SER A 1 180 ? -19.426 0.388 26.530 1.00 87.25 180 SER A C 1
ATOM 1335 O O . SER A 1 180 ? -19.822 1.525 26.781 1.00 87.25 180 SER 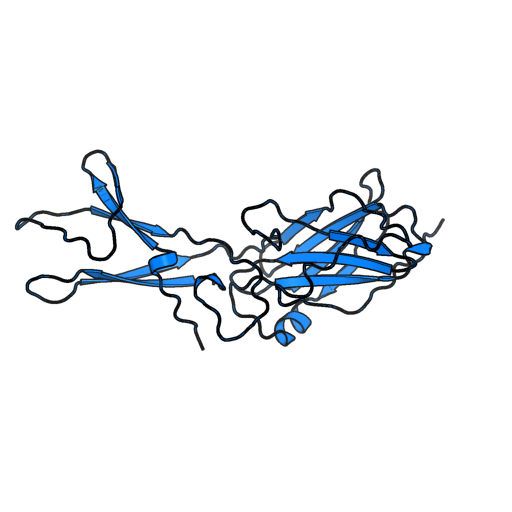A O 1
ATOM 1337 N N . ARG A 1 181 ? -19.255 -0.048 25.274 1.00 88.06 181 ARG A N 1
ATOM 1338 C CA . ARG A 1 181 ? -19.347 0.769 24.058 1.00 88.06 181 ARG A CA 1
ATOM 1339 C C . ARG A 1 181 ? -20.212 0.091 22.996 1.00 88.06 181 ARG A C 1
ATOM 1341 O O . ARG A 1 181 ? -19.732 -0.340 21.944 1.00 88.06 181 ARG A O 1
ATOM 1348 N N . SER A 1 182 ? -21.497 -0.091 23.299 1.00 88.44 182 SER A N 1
ATOM 1349 C CA . SER A 1 182 ? -22.488 -0.617 22.342 1.00 88.44 182 SER A CA 1
ATOM 1350 C C . SER A 1 182 ? -22.799 0.355 21.201 1.00 88.44 182 SER A C 1
ATOM 1352 O O . SER A 1 182 ? -23.323 -0.062 20.177 1.00 88.44 182 SER A O 1
ATOM 1354 N N . ASP A 1 183 ? -22.443 1.626 21.366 1.00 91.00 183 ASP A N 1
ATOM 1355 C CA . ASP A 1 183 ? -22.579 2.690 20.379 1.00 91.00 183 ASP A CA 1
ATOM 1356 C C . ASP A 1 183 ? -21.554 2.614 19.241 1.00 91.00 183 ASP A C 1
ATOM 1358 O O . ASP A 1 183 ? -21.794 3.196 18.190 1.00 91.00 183 ASP A O 1
ATOM 1362 N N . ILE A 1 184 ? -20.440 1.893 19.409 1.00 91.50 184 ILE A N 1
ATOM 1363 C CA . ILE A 1 184 ? -19.431 1.724 18.355 1.00 91.50 184 ILE A CA 1
ATOM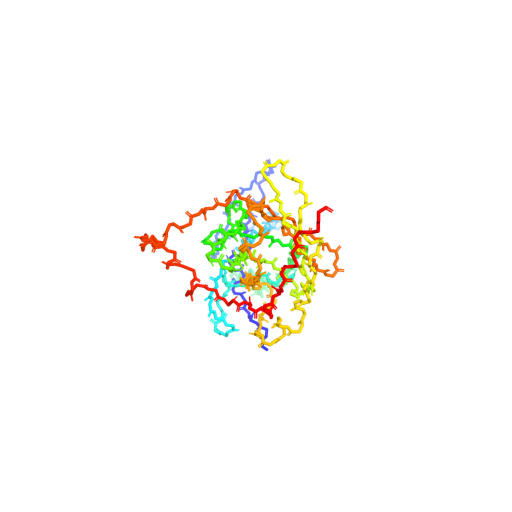 1364 C C . ILE A 1 184 ? -19.931 0.736 17.297 1.00 91.50 184 ILE A C 1
ATOM 1366 O O . ILE A 1 184 ? -20.067 -0.458 17.567 1.00 91.50 184 ILE A O 1
ATOM 1370 N N . THR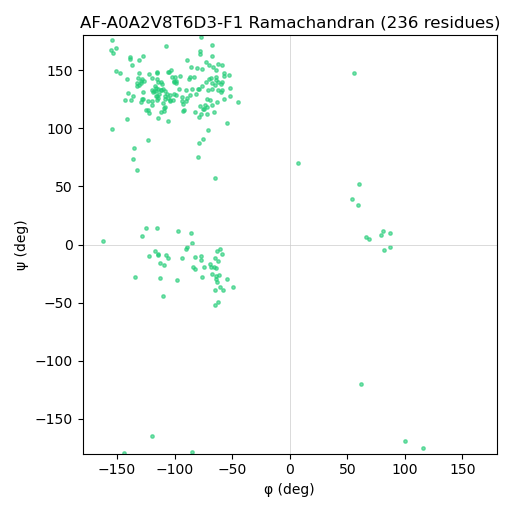 A 1 185 ? -20.102 1.221 16.067 1.00 91.00 185 THR A N 1
ATOM 1371 C CA . THR A 1 185 ? -20.542 0.420 14.911 1.00 91.00 185 THR A CA 1
ATOM 1372 C C . THR A 1 185 ? -19.561 0.441 13.742 1.00 91.00 185 THR A C 1
ATOM 1374 O O . THR A 1 185 ? -19.749 -0.293 12.774 1.00 91.00 185 THR A O 1
ATOM 1377 N N . ALA A 1 186 ? -18.545 1.302 13.776 1.00 90.81 186 ALA A N 1
ATOM 1378 C CA . ALA A 1 186 ? -17.530 1.398 12.733 1.00 90.81 186 ALA A CA 1
ATOM 1379 C C . ALA A 1 186 ? -16.221 1.978 13.285 1.00 90.81 186 ALA A C 1
ATOM 1381 O O . ALA A 1 186 ? -16.174 2.532 14.384 1.00 90.81 186 ALA A O 1
ATOM 1382 N N . VAL A 1 187 ? -15.151 1.879 12.498 1.00 93.56 187 VAL A N 1
ATOM 1383 C CA . VAL A 1 187 ? -13.884 2.565 12.767 1.00 93.56 187 VAL A CA 1
ATOM 1384 C C . VAL A 1 187 ? -13.383 3.259 11.505 1.00 93.56 187 VAL A C 1
ATOM 1386 O O . VAL A 1 187 ? -13.461 2.727 10.393 1.00 93.56 187 VAL A O 1
ATOM 1389 N N . ARG A 1 188 ? -12.865 4.472 11.690 1.00 94.69 188 ARG A N 1
ATOM 1390 C CA . ARG A 1 188 ? -12.053 5.191 10.714 1.00 94.69 188 ARG A CA 1
ATOM 1391 C C . ARG A 1 188 ? -10.591 5.050 11.107 1.00 94.69 188 ARG A C 1
ATOM 1393 O O . ARG A 1 188 ? -10.211 5.314 12.245 1.00 94.69 188 ARG A O 1
ATOM 1400 N N . VAL A 1 189 ? -9.788 4.643 10.138 1.00 94.25 189 VAL A N 1
ATOM 1401 C CA . VAL A 1 189 ? -8.344 4.483 10.251 1.00 94.25 189 VAL A CA 1
ATOM 1402 C C . VAL A 1 189 ? -7.683 5.549 9.391 1.00 94.25 189 VAL A C 1
ATOM 1404 O O . VAL A 1 189 ? -8.068 5.755 8.240 1.00 94.25 189 VAL A O 1
ATOM 1407 N N . THR A 1 190 ? -6.688 6.236 9.937 1.00 96.25 190 THR A N 1
ATOM 1408 C CA . THR A 1 190 ? -5.793 7.110 9.172 1.00 96.25 190 THR A CA 1
ATOM 1409 C C . THR A 1 190 ? -4.363 6.656 9.394 1.00 96.25 190 THR A C 1
ATOM 1411 O O . THR A 1 190 ? -3.879 6.700 10.521 1.00 96.25 190 THR A O 1
ATOM 1414 N N . VAL A 1 191 ? -3.700 6.201 8.338 1.00 95.31 191 VAL A N 1
ATOM 1415 C CA . VAL A 1 191 ? -2.288 5.806 8.365 1.00 95.31 191 VAL A CA 1
ATOM 1416 C C . VAL A 1 191 ? -1.460 6.988 7.890 1.00 95.31 191 VAL A C 1
ATOM 1418 O O . VAL A 1 191 ? -1.812 7.613 6.893 1.00 95.31 191 VAL A O 1
ATOM 1421 N N . PHE A 1 192 ? -0.390 7.297 8.614 1.00 94.81 192 PHE A N 1
ATOM 1422 C CA . PHE A 1 192 ? 0.518 8.396 8.316 1.00 94.81 192 PHE A CA 1
ATOM 1423 C C . PHE A 1 192 ? 1.898 7.856 7.980 1.00 94.81 192 PHE A C 1
ATOM 1425 O O . PHE A 1 192 ? 2.387 6.921 8.621 1.00 94.81 192 PHE A O 1
ATOM 1432 N N . ASP A 1 193 ? 2.532 8.506 7.022 1.00 91.56 193 ASP A N 1
ATOM 1433 C CA . ASP A 1 193 ? 3.910 8.264 6.618 1.00 91.56 193 ASP A CA 1
ATOM 1434 C C . ASP A 1 193 ? 4.733 9.559 6.828 1.00 91.56 193 ASP A C 1
ATOM 1436 O O . ASP A 1 193 ? 4.304 10.436 7.594 1.00 91.56 193 ASP A O 1
ATOM 1440 N N . GLY A 1 194 ? 5.928 9.673 6.242 1.00 81.19 194 GLY A N 1
ATOM 1441 C CA . GLY A 1 194 ? 6.767 10.874 6.366 1.00 81.19 194 GLY A CA 1
ATOM 1442 C C . GLY A 1 194 ? 6.231 12.142 5.672 1.00 81.19 194 GLY A C 1
ATOM 1443 O O . GLY A 1 194 ? 6.653 13.249 6.015 1.00 81.19 194 GLY A O 1
ATOM 1444 N N . GLU A 1 195 ? 5.307 12.010 4.719 1.00 78.12 195 GLU A N 1
ATOM 1445 C CA . GLU A 1 195 ? 4.915 13.052 3.756 1.00 78.12 195 GLU A CA 1
ATOM 1446 C C . GLU A 1 195 ? 3.386 13.205 3.574 1.00 78.12 195 GLU A C 1
ATOM 1448 O O . GLU A 1 195 ? 2.896 14.286 3.241 1.00 78.12 195 GLU A O 1
ATOM 1453 N N . THR A 1 196 ? 2.611 12.142 3.774 1.00 85.81 196 THR A N 1
ATOM 1454 C CA . THR A 1 196 ? 1.207 11.975 3.395 1.00 85.81 196 THR A CA 1
ATOM 1455 C C . THR A 1 196 ? 0.405 11.161 4.427 1.00 85.81 196 THR A C 1
ATOM 1457 O O . THR A 1 196 ? 0.881 10.772 5.497 1.00 85.81 196 THR A O 1
ATOM 1460 N N . SER A 1 197 ? -0.883 10.951 4.136 1.00 78.38 197 SER A N 1
ATOM 1461 C CA . SER A 1 197 ? -1.736 10.062 4.924 1.00 78.38 197 SER A CA 1
ATOM 1462 C C . SER A 1 197 ? -2.792 9.384 4.055 1.00 78.38 197 SER A C 1
ATOM 1464 O O . SER A 1 197 ? -3.301 9.986 3.107 1.00 78.38 197 SER A O 1
ATOM 1466 N N . ALA A 1 198 ? -3.165 8.156 4.418 1.00 79.31 198 ALA A N 1
ATOM 1467 C CA . ALA A 1 198 ? -4.248 7.401 3.796 1.00 79.31 198 ALA A CA 1
ATOM 1468 C C . ALA A 1 198 ? -5.377 7.144 4.796 1.00 79.31 198 ALA A C 1
ATOM 1470 O O . ALA A 1 198 ? -5.139 6.722 5.928 1.00 79.31 198 ALA A O 1
ATOM 1471 N N . VAL A 1 199 ? -6.620 7.365 4.363 1.00 81.06 199 VAL A N 1
ATOM 1472 C CA . VAL A 1 199 ? -7.818 7.192 5.194 1.00 81.06 199 VAL A CA 1
ATOM 1473 C C . VAL A 1 199 ? -8.638 6.009 4.693 1.00 81.06 199 VAL A C 1
ATOM 1475 O O . VAL A 1 199 ? -8.926 5.901 3.503 1.00 81.06 199 VAL A O 1
ATOM 1478 N N . GLY A 1 200 ? -9.052 5.144 5.615 1.00 75.81 200 GLY A N 1
ATOM 1479 C CA . GLY A 1 200 ? -9.978 4.043 5.372 1.00 75.81 200 GLY A CA 1
ATOM 1480 C C . GLY A 1 200 ? -11.088 4.036 6.415 1.00 75.81 200 GLY A C 1
ATOM 1481 O O . GLY A 1 200 ? -10.878 4.418 7.565 1.00 75.81 200 GLY A O 1
ATOM 1482 N N . VAL A 1 201 ? -12.283 3.608 6.022 1.00 75.00 201 VAL A N 1
ATOM 1483 C CA . VAL A 1 201 ? -13.433 3.451 6.923 1.00 75.00 201 VAL A CA 1
ATOM 1484 C C . VAL A 1 201 ? -14.006 2.058 6.715 1.00 75.00 201 VAL A C 1
ATOM 1486 O O . VAL A 1 201 ? -14.071 1.574 5.587 1.00 75.00 201 VAL A O 1
ATOM 1489 N N . THR A 1 202 ? -14.417 1.402 7.794 1.00 76.19 202 THR A N 1
ATOM 1490 C CA . THR A 1 202 ? -15.071 0.092 7.716 1.00 76.19 202 THR A CA 1
ATOM 1491 C C . THR A 1 202 ? -16.469 0.182 7.120 1.00 76.19 202 THR A C 1
ATOM 1493 O O . THR A 1 202 ? -17.238 1.077 7.474 1.00 76.19 202 THR A O 1
ATOM 1496 N N . SER A 1 203 ? -16.859 -0.808 6.322 1.00 54.16 203 SER A N 1
ATOM 1497 C CA . SER A 1 203 ? -18.243 -1.001 5.884 1.00 54.16 203 SER A CA 1
ATOM 1498 C C . SER A 1 203 ? -19.074 -1.682 6.983 1.00 54.16 203 SER A C 1
ATOM 1500 O O . SER A 1 203 ? -19.353 -2.867 6.870 1.00 54.16 203 SER A O 1
ATOM 1502 N N . SER A 1 204 ? -19.454 -0.948 8.040 1.00 49.53 204 SER A N 1
ATOM 1503 C CA . SER A 1 204 ? -20.278 -1.400 9.191 1.00 49.53 204 SER A CA 1
ATOM 1504 C C . SER A 1 204 ? -19.776 -2.635 9.974 1.00 49.53 204 SER A C 1
ATOM 1506 O O . SER A 1 204 ? -19.150 -3.545 9.440 1.00 49.53 204 SER A O 1
ATOM 1508 N N . ALA A 1 205 ? -20.042 -2.678 11.279 1.00 49.00 205 ALA A N 1
ATOM 1509 C CA . ALA A 1 205 ? -19.681 -3.804 12.132 1.00 49.00 205 ALA A CA 1
ATOM 1510 C C . ALA A 1 205 ? -20.411 -5.090 11.718 1.00 49.00 205 ALA A C 1
ATOM 1512 O O . ALA A 1 205 ? -21.639 -5.146 11.733 1.00 49.00 205 ALA A O 1
ATOM 1513 N N . GLY A 1 206 ? -19.660 -6.147 11.406 1.00 46.19 206 GLY A N 1
ATOM 1514 C CA . GLY A 1 206 ? -20.194 -7.503 11.470 1.00 46.19 206 GLY A CA 1
ATOM 1515 C C . GLY A 1 206 ? -20.195 -7.955 12.927 1.00 46.19 206 GLY A C 1
ATOM 1516 O O . GLY A 1 206 ? -19.126 -8.162 13.499 1.00 46.19 206 GLY A O 1
ATOM 1517 N N . GLU A 1 207 ? -21.367 -8.091 13.546 1.00 35.78 207 GLU A N 1
ATOM 1518 C CA . GLU A 1 207 ? -21.492 -8.844 14.795 1.00 35.78 207 GLU A CA 1
ATOM 1519 C C . GLU A 1 207 ? -21.345 -10.330 14.459 1.00 35.78 207 GLU A C 1
ATOM 1521 O O . GLU A 1 207 ? -22.192 -10.899 13.772 1.00 35.78 207 GLU A O 1
ATOM 1526 N N . THR A 1 208 ? -20.265 -10.972 14.901 1.00 37.84 208 THR A N 1
ATOM 1527 C CA . THR A 1 208 ? -20.139 -12.431 14.816 1.00 37.84 208 THR A CA 1
ATOM 1528 C C . THR A 1 208 ? -20.894 -13.038 16.005 1.00 37.84 208 THR A C 1
ATOM 1530 O O . THR A 1 208 ? -20.485 -12.823 17.148 1.00 37.84 208 THR A O 1
ATOM 1533 N N . PRO A 1 209 ? -21.998 -13.786 15.804 1.00 27.80 209 PRO A N 1
ATOM 1534 C CA . PRO A 1 209 ? -22.695 -14.437 16.906 1.00 27.80 209 PRO A CA 1
ATOM 1535 C C . PRO A 1 209 ? -21.792 -15.486 17.560 1.00 27.80 209 PRO A C 1
ATOM 1537 O O . PRO A 1 209 ? -21.092 -16.230 16.874 1.00 27.80 209 PRO A O 1
ATOM 1540 N N . ILE A 1 210 ? -21.901 -15.619 18.883 1.00 38.09 210 ILE A N 1
ATOM 1541 C CA . ILE A 1 210 ? -21.086 -16.480 19.767 1.00 38.09 210 ILE A CA 1
ATOM 1542 C C . ILE A 1 210 ? -21.197 -17.991 19.419 1.00 38.09 210 ILE A C 1
ATOM 1544 O O . ILE A 1 210 ? -20.475 -18.809 19.969 1.00 38.09 210 ILE A O 1
ATOM 1548 N N . ASN A 1 211 ? -22.044 -18.382 18.457 1.00 28.80 211 ASN A N 1
ATOM 1549 C CA . ASN A 1 211 ? -22.219 -19.770 18.006 1.00 28.80 211 ASN A CA 1
ATOM 1550 C C . ASN A 1 211 ? -22.025 -19.987 16.496 1.00 28.80 211 ASN A C 1
ATOM 1552 O O . ASN A 1 211 ? -22.379 -21.045 15.977 1.00 28.80 211 ASN A O 1
ATOM 1556 N N . ALA A 1 212 ? -21.453 -19.027 15.772 1.00 28.16 212 ALA A N 1
ATOM 1557 C CA . ALA A 1 212 ? -21.071 -19.242 14.385 1.00 28.16 212 ALA A CA 1
ATOM 1558 C C . ALA A 1 212 ? -19.551 -19.380 14.298 1.00 28.16 212 ALA A C 1
ATOM 1560 O O . ALA A 1 212 ? -18.819 -18.395 14.336 1.00 28.16 212 ALA A O 1
ATOM 1561 N N . SER A 1 213 ? -19.070 -20.603 14.075 1.00 30.39 213 SER A N 1
ATOM 1562 C CA . SER A 1 213 ? -17.790 -20.838 13.399 1.00 30.39 213 SER A CA 1
ATOM 1563 C C . SER A 1 213 ? -17.887 -20.344 11.946 1.00 30.39 213 SER A C 1
ATOM 1565 O O . SER A 1 213 ? -17.716 -21.104 10.997 1.00 30.39 213 SER A O 1
ATOM 1567 N N . SER A 1 214 ? -18.221 -19.070 11.733 1.00 31.09 214 SER A N 1
ATOM 1568 C CA . SER A 1 214 ? -18.124 -18.432 10.432 1.00 31.09 214 SER A CA 1
ATOM 1569 C C . SER A 1 214 ? -16.660 -18.090 10.228 1.00 31.09 214 SER A C 1
ATOM 1571 O O . SER A 1 214 ? -16.200 -17.034 10.639 1.00 31.09 214 SER A O 1
ATOM 1573 N N . ILE A 1 215 ? -15.929 -19.061 9.686 1.00 35.38 215 ILE A N 1
ATOM 1574 C CA . ILE A 1 215 ? -14.768 -18.939 8.797 1.00 35.38 215 ILE A CA 1
ATOM 1575 C C . ILE A 1 215 ? -14.269 -17.480 8.626 1.00 35.38 215 ILE A C 1
ATOM 1577 O O . ILE A 1 215 ? -14.395 -16.885 7.563 1.00 35.38 215 ILE A O 1
ATOM 1581 N N . GLN A 1 216 ? -13.673 -16.901 9.670 1.00 36.56 216 GLN A N 1
ATOM 1582 C CA . GLN A 1 216 ? -12.723 -15.784 9.567 1.00 36.56 216 GLN A CA 1
ATOM 1583 C C . GLN A 1 216 ? -11.280 -16.304 9.596 1.00 36.56 216 GLN A C 1
ATOM 1585 O O . GLN A 1 216 ? -10.317 -15.547 9.642 1.00 36.56 216 GLN A O 1
ATOM 1590 N N . SER A 1 217 ? -11.115 -17.619 9.456 1.00 37.56 217 SER A N 1
ATOM 1591 C CA . SER A 1 217 ? -9.848 -18.223 9.079 1.00 37.56 217 SER A CA 1
ATOM 1592 C C . SER A 1 217 ? -9.624 -17.988 7.583 1.00 37.56 217 SER A C 1
ATOM 1594 O O . SER A 1 217 ? -10.093 -18.773 6.759 1.00 37.56 217 SER A O 1
ATOM 1596 N N . ARG A 1 218 ? -8.960 -16.881 7.204 1.00 39.22 218 ARG A N 1
ATOM 1597 C CA . ARG A 1 218 ? -8.219 -16.834 5.921 1.00 39.22 218 ARG A CA 1
ATOM 1598 C C . ARG A 1 218 ? -7.168 -15.742 5.712 1.00 39.22 218 ARG A C 1
ATOM 1600 O O . ARG A 1 218 ? -6.571 -15.751 4.639 1.00 39.22 218 ARG A O 1
ATOM 1607 N N . ASN A 1 219 ? -6.874 -14.877 6.686 1.00 42.81 219 ASN A N 1
ATOM 1608 C CA . ASN A 1 219 ? -5.750 -13.931 6.559 1.00 42.81 219 ASN A CA 1
ATOM 1609 C C . ASN A 1 219 ? -4.591 -14.147 7.539 1.00 42.81 219 ASN A C 1
ATOM 1611 O O . ASN A 1 219 ? -3.526 -13.585 7.304 1.00 42.81 219 ASN A O 1
ATOM 1615 N N . GLU A 1 220 ? -4.719 -15.035 8.530 1.00 45.44 220 GLU A N 1
ATOM 1616 C CA . GLU A 1 220 ? -3.629 -15.353 9.474 1.00 45.44 220 GLU A CA 1
ATOM 1617 C C . GLU A 1 220 ? -2.381 -15.987 8.818 1.00 45.44 220 GLU A C 1
ATOM 1619 O O . GLU A 1 220 ? -1.372 -16.176 9.484 1.00 45.44 220 GLU A O 1
ATOM 1624 N N . GLY A 1 221 ? -2.404 -16.298 7.515 1.00 50.34 221 GLY A N 1
ATOM 1625 C CA . GLY A 1 221 ? -1.297 -16.984 6.834 1.00 50.34 221 GLY A CA 1
ATOM 1626 C C . GLY A 1 221 ? -0.771 -16.339 5.552 1.00 50.34 221 GLY A C 1
ATOM 1627 O O . GLY A 1 221 ? 0.002 -16.985 4.850 1.00 50.34 221 GLY A O 1
ATOM 1628 N N . ARG A 1 222 ? -1.205 -15.125 5.176 1.00 60.62 222 ARG A N 1
ATOM 1629 C CA . ARG A 1 222 ? -0.817 -14.523 3.878 1.00 60.62 222 ARG A CA 1
ATOM 1630 C C . ARG A 1 222 ? 0.039 -13.264 3.963 1.00 60.62 222 ARG A C 1
ATOM 1632 O O . ARG A 1 222 ? 0.565 -12.848 2.939 1.00 60.62 222 ARG A O 1
ATOM 1639 N N . GLY A 1 223 ? 0.229 -12.681 5.142 1.00 76.88 223 GLY A N 1
ATOM 1640 C CA . GLY A 1 223 ? 0.974 -11.435 5.305 1.00 76.88 223 GLY A CA 1
ATOM 1641 C C . GLY A 1 223 ? 1.879 -11.430 6.519 1.00 76.88 223 GLY A C 1
ATOM 1642 O O . GLY A 1 223 ? 1.706 -12.222 7.439 1.00 76.88 223 GLY A O 1
ATOM 1643 N N . VAL A 1 224 ? 2.862 -10.533 6.495 1.00 82.88 224 VAL A N 1
ATOM 1644 C CA . VAL A 1 224 ? 3.581 -10.154 7.708 1.00 82.88 224 VAL A CA 1
ATOM 1645 C C . VAL A 1 224 ? 2.651 -9.213 8.465 1.00 82.88 224 VAL A C 1
ATOM 1647 O O . VAL A 1 224 ? 2.346 -8.127 7.968 1.00 82.88 224 VAL A O 1
ATOM 1650 N N . THR A 1 225 ? 2.157 -9.664 9.616 1.00 88.81 225 THR A N 1
ATOM 1651 C CA . THR A 1 225 ? 1.222 -8.895 10.440 1.00 88.81 225 THR A CA 1
ATOM 1652 C C . THR A 1 225 ? 1.960 -8.200 11.568 1.00 88.81 225 THR A C 1
ATOM 1654 O O . THR A 1 225 ? 2.693 -8.822 12.335 1.00 88.81 225 THR A O 1
ATOM 1657 N N . LEU A 1 226 ? 1.720 -6.902 11.675 1.00 88.94 226 LEU A N 1
ATOM 1658 C CA . LEU A 1 226 ? 2.102 -6.078 12.798 1.00 88.94 226 LEU A CA 1
ATOM 1659 C C . LEU A 1 226 ? 0.990 -6.084 13.844 1.00 88.94 226 LEU A C 1
ATOM 1661 O O . LEU A 1 226 ? -0.145 -5.727 13.531 1.00 88.94 226 LEU A O 1
ATOM 1665 N N . SER A 1 227 ? 1.328 -6.431 15.081 1.00 91.06 227 SER A N 1
ATOM 1666 C CA . SER A 1 227 ? 0.385 -6.452 16.203 1.00 91.06 227 SER A CA 1
ATOM 1667 C C . SER A 1 227 ? 0.894 -5.561 17.336 1.00 91.06 227 SER A C 1
ATOM 1669 O O . SER A 1 227 ? 1.652 -6.038 18.183 1.00 91.06 227 SER A O 1
ATOM 1671 N N . PRO A 1 228 ? 0.541 -4.262 17.350 1.00 87.44 228 PRO A N 1
ATOM 1672 C CA . PRO A 1 228 ? 0.926 -3.371 18.436 1.00 87.44 228 PRO A CA 1
ATOM 1673 C C . PRO A 1 228 ? 0.231 -3.737 19.758 1.00 87.44 228 PRO A C 1
ATOM 1675 O O . PRO A 1 228 ? -0.680 -4.567 19.812 1.00 87.44 228 PRO A O 1
ATOM 1678 N N . SER A 1 229 ? 0.657 -3.087 20.842 1.00 89.25 229 SER A N 1
ATOM 1679 C CA . SER A 1 229 ? 0.103 -3.293 22.184 1.00 89.25 229 SER A CA 1
ATOM 1680 C C . SER A 1 229 ? -1.406 -3.036 22.248 1.00 89.25 229 SER A C 1
ATOM 1682 O O . SER A 1 229 ? -1.925 -2.126 21.604 1.00 89.25 229 SER A O 1
ATOM 1684 N N . VAL A 1 230 ? -2.107 -3.808 23.082 1.00 92.06 230 VAL A N 1
ATOM 1685 C CA . VAL A 1 230 ? -3.552 -3.662 23.317 1.00 92.06 230 VAL A CA 1
ATOM 1686 C C . VAL A 1 230 ? -3.861 -2.315 23.979 1.00 92.06 230 VAL A C 1
ATOM 1688 O O . VAL A 1 230 ? -3.187 -1.917 24.929 1.00 92.06 230 VAL A O 1
ATOM 1691 N N . ILE A 1 231 ? -4.914 -1.637 23.518 1.00 92.75 231 ILE A N 1
ATOM 1692 C CA . ILE A 1 231 ? -5.358 -0.334 24.043 1.00 92.75 231 ILE A CA 1
ATOM 1693 C C . ILE A 1 231 ? -6.696 -0.498 24.753 1.00 92.75 231 ILE A C 1
ATOM 1695 O O . ILE A 1 231 ? -7.584 -1.179 24.256 1.00 92.75 231 ILE A O 1
ATOM 1699 N N . ARG A 1 232 ? -6.897 0.167 25.889 1.00 92.75 232 ARG A N 1
ATOM 1700 C CA . ARG A 1 232 ? -8.201 0.173 26.563 1.00 92.75 232 ARG A CA 1
ATOM 1701 C C . ARG A 1 232 ? -9.033 1.377 26.136 1.00 92.75 232 ARG A C 1
ATOM 1703 O O . ARG A 1 232 ? -8.613 2.515 26.332 1.00 92.75 232 ARG A O 1
ATOM 1710 N N . ILE A 1 233 ? -10.237 1.135 25.621 1.00 90.12 233 ILE A N 1
ATOM 1711 C CA . ILE A 1 233 ? -11.237 2.180 25.401 1.00 90.12 233 ILE A CA 1
ATOM 1712 C C . ILE A 1 233 ? -11.869 2.503 26.756 1.00 90.12 233 ILE A C 1
ATOM 1714 O O . ILE A 1 233 ? -12.435 1.638 27.425 1.00 90.12 233 ILE A O 1
ATOM 1718 N N . GLY A 1 234 ? -11.734 3.757 27.188 1.00 82.81 234 GLY A N 1
ATOM 1719 C CA . GLY A 1 234 ? -12.350 4.226 28.425 1.00 82.81 234 GLY A CA 1
ATOM 1720 C C . GLY A 1 234 ? -13.884 4.153 28.373 1.00 82.81 234 GLY A C 1
ATOM 1721 O O . GLY A 1 234 ? -14.468 4.217 27.279 1.00 82.81 234 GLY A O 1
ATOM 1722 N N . PRO A 1 235 ? -14.549 4.062 29.539 1.00 75.88 235 PRO A N 1
ATOM 1723 C CA . PRO A 1 235 ? -16.005 4.068 29.607 1.00 75.88 235 PRO A CA 1
ATOM 1724 C C . PRO A 1 235 ? -16.573 5.355 28.999 1.00 75.88 235 PRO A C 1
ATOM 1726 O O . PRO A 1 235 ? -15.907 6.392 28.958 1.00 75.88 235 PRO A O 1
ATOM 1729 N N . ARG A 1 236 ? -17.815 5.292 28.515 1.00 73.06 236 ARG A N 1
ATOM 1730 C CA . ARG A 1 236 ? -18.547 6.491 28.104 1.00 73.06 236 ARG A CA 1
ATOM 1731 C C . ARG A 1 236 ? -18.850 7.321 29.354 1.00 73.06 236 ARG A C 1
ATOM 1733 O O . ARG A 1 236 ? -19.503 6.824 30.268 1.00 73.06 236 ARG A O 1
ATOM 1740 N N . PHE A 1 237 ? -18.352 8.554 29.404 1.00 61.31 237 PHE A N 1
ATOM 1741 C CA . PHE A 1 237 ? -18.792 9.508 30.418 1.00 61.31 237 PHE A CA 1
ATOM 1742 C C . PHE A 1 237 ? -20.182 10.037 30.020 1.00 61.31 237 PHE A C 1
ATOM 1744 O O . PHE A 1 237 ? -20.403 10.249 28.822 1.00 61.31 237 PHE A O 1
ATOM 1751 N N . PRO A 1 238 ? -21.122 10.142 30.976 1.00 54.59 238 PRO A N 1
ATOM 1752 C CA . PRO A 1 238 ? -22.483 10.613 30.724 1.00 54.59 238 PRO A CA 1
ATOM 1753 C C . PRO A 1 238 ? -22.530 12.068 30.249 1.00 54.59 238 PRO A C 1
ATOM 1755 O O . PRO A 1 238 ? -21.633 12.852 30.639 1.00 54.59 238 PRO A O 1
#

Nearest PDB structures (foldseek):
  1ktj-assembly1_B  TM=4.823E-01  e=6.397E-02  Dermatophagoides pteronyssinus
  7ljj-assembly1_A  TM=3.205E-01  e=1.043E-02  Phocaeicola plebeius DSM 17135
  7lnp-assembly3_D  TM=3.667E-01  e=7.544E-02  Phocaeicola plebeius DSM 17135
  3hn3-assembly1_B  TM=2.827E-01  e=9.929E-02  Homo sapiens
  3hn3-assembly1_E  TM=2.753E-01  e=9.398E-02  Homo sapiens

Radius of gyration: 23.61 Å; Cα contacts (8 Å, |Δi|>4): 506; chains: 1; bounding box: 54×34×74 Å

Foldseek 3Di:
DPPQAPCVQFKWKWWQDPVRDTHTDDPPDDDDADVPDDTDMDIGGDADQAAFAQDAPPDHNRQFAAQKDKDWDWDDDPDDDIDIDIDIDGDDQAKDWAPNVGRVDHWAWDWEDDAQKIKIKTKMWGRHQQFFKKFKFFAFPVRDGQFDRDIDTCPVLSVVLNHDGRGMAMEMAMEGRVNLCPRGWKMWMWIDGPPYIDIDIHPTYDHDPPPDPPPPPDPPRRHHYRYDDYYYTDHRDD

pLDDT: mean 84.22, std 17.14, range [27.8, 96.81]

Secondary structure (DSSP, 8-state):
------GGGTEEEEEE-TTS-EEEE-TT------TT----EEEEE------B-S-SSS--GGG---SEEEEEEEE--SSSPPEEEEEEEE---S-EEE-SS-TTSPP-EEEEEETTEEEEEEEEE-SS----EEEEEEE-TTS-EEEEEEEEE-HHHHHHTTPPTT-EEEEEEEEE-GGG-TT--EEEEEEE-SS-EEEEE-SS-EE--TT-----TTSTTTS-EE-PPPEEPPPPP-

Sequence (238 aa):
PVAEVPASKFFVLFLVNSDQSLAGLNIGAMLTLQPGQAQILCVKFGALIPGLTGKTTGLAASDVLPDTVTSTITFRQNAGANILIPLLARVATGVVLIDPTNPRRPPVVSFTKSGDDITVSFAVFDSNLDVSRVKYEFLDASGQVVAGPFEIDLAEPLRSLNLVRGQSFSVEQRFTGASSRSDITAVRVTVFDGETSAVGVTSSAGETPINASSIQSRNEGRGVTLSPSVIRIGPRFP

Solvent-accessible surface area (backbone atoms only — not comparable to full-atom values): 13878 Å² total; per-residue (Å²): 133,85,81,84,46,71,44,79,73,32,49,47,44,24,40,49,44,97,86,70,47,75,46,80,50,60,92,86,66,86,82,89,71,60,93,93,58,85,84,58,72,46,79,46,82,60,75,68,79,28,44,42,67,48,64,66,65,92,73,52,54,73,43,37,42,38,31,67,47,68,44,67,52,73,48,80,48,100,74,76,74,67,47,75,45,79,42,80,47,77,46,74,58,62,45,37,64,21,18,68,88,45,47,90,47,76,56,47,43,48,54,42,55,58,76,42,33,32,41,40,36,38,24,41,38,27,14,67,63,52,58,37,34,37,36,39,34,30,14,27,90,88,68,46,78,77,44,70,79,45,77,44,80,36,44,69,64,49,62,74,63,53,68,52,51,10,33,24,37,30,41,40,44,41,33,35,47,37,65,65,40,81,61,58,34,34,44,37,41,37,41,31,38,88,86,42,67,28,78,46,60,34,86,58,58,55,78,66,57,99,84,58,91,70,79,76,82,79,62,94,79,41,36,47,70,44,69,63,81,75,41,76,50,74,73,76,77,132

Mean predicted aligned error: 8.37 Å